Protein AF-A0A399IKS2-F1 (afdb_monomer_lite)

pLDDT: mean 79.89, std 19.35, range [29.48, 98.56]

Structure (mmCIF, N/CA/C/O backbone):
data_AF-A0A399IKS2-F1
#
_entry.id   AF-A0A399IKS2-F1
#
loop_
_atom_site.group_PDB
_atom_site.id
_atom_site.type_symbol
_atom_site.label_atom_id
_atom_site.label_alt_id
_atom_site.label_comp_id
_atom_site.label_asym_id
_atom_site.label_entity_id
_atom_site.label_seq_id
_atom_site.pdbx_PDB_ins_code
_atom_site.Cartn_x
_atom_site.Cartn_y
_atom_site.Cartn_z
_atom_site.occupancy
_atom_site.B_iso_or_equiv
_atom_site.auth_seq_id
_atom_site.auth_comp_id
_atom_site.auth_asym_id
_atom_site.auth_atom_id
_atom_site.pdbx_PDB_model_num
ATOM 1 N N . MET A 1 1 ? -41.380 52.710 37.505 1.00 56.72 1 MET A N 1
ATOM 2 C CA . MET A 1 1 ? -41.442 52.115 36.151 1.00 56.72 1 MET A CA 1
ATOM 3 C C . MET A 1 1 ? -41.689 50.630 36.304 1.00 56.72 1 MET A C 1
ATOM 5 O O . MET A 1 1 ? -41.016 50.004 37.114 1.00 56.72 1 MET A O 1
ATOM 9 N N . THR A 1 2 ? -42.677 50.083 35.604 1.00 76.69 2 THR A N 1
ATOM 10 C CA . THR A 1 2 ? -42.927 48.640 35.583 1.00 76.69 2 THR A CA 1
ATOM 11 C C . THR A 1 2 ? -41.860 47.958 34.731 1.00 76.69 2 THR A C 1
ATOM 13 O O . THR A 1 2 ? -41.492 48.451 33.667 1.00 76.69 2 THR A O 1
ATOM 16 N N . GLN A 1 3 ? -41.326 46.842 35.225 1.00 77.88 3 GLN A N 1
ATOM 17 C CA . GLN A 1 3 ? -40.352 46.039 34.492 1.00 77.88 3 GLN A CA 1
ATOM 18 C C . GLN A 1 3 ? -40.998 45.522 33.205 1.00 77.88 3 GLN A C 1
ATOM 20 O O . GLN A 1 3 ? -42.101 44.961 33.240 1.00 77.88 3 GLN A O 1
ATOM 25 N N . LYS A 1 4 ? -40.328 45.714 32.066 1.00 86.31 4 LYS A N 1
ATOM 26 C CA . LYS A 1 4 ? -40.851 45.223 30.789 1.00 86.31 4 LYS A CA 1
ATOM 27 C C . LYS A 1 4 ? -40.856 43.698 30.806 1.00 86.31 4 LYS A C 1
ATOM 29 O O . LYS A 1 4 ? -40.048 43.061 31.478 1.00 86.31 4 LYS A O 1
ATOM 34 N N . TRP A 1 5 ? -41.785 43.088 30.078 1.00 86.50 5 TRP A N 1
ATOM 35 C CA . TRP A 1 5 ? -42.013 41.644 30.164 1.00 86.50 5 TRP A CA 1
ATOM 36 C C . TRP A 1 5 ? -40.754 40.818 29.831 1.00 86.50 5 TRP A C 1
ATOM 38 O O . TRP A 1 5 ? -40.501 39.826 30.507 1.00 86.50 5 TRP A O 1
ATOM 48 N N . TYR A 1 6 ? -39.920 41.275 28.890 1.00 83.75 6 TYR A N 1
ATOM 49 C CA . TYR A 1 6 ? -38.666 40.619 28.492 1.00 83.75 6 TYR A CA 1
ATOM 50 C C . TYR A 1 6 ? -37.510 40.790 29.495 1.00 83.75 6 TYR A C 1
ATOM 52 O O . TYR A 1 6 ? -36.487 40.123 29.378 1.00 83.75 6 TYR A O 1
ATOM 60 N N . GLU A 1 7 ? -37.648 41.679 30.479 1.00 86.00 7 GLU A N 1
ATOM 61 C CA . GLU A 1 7 ? -36.624 41.916 31.504 1.00 86.00 7 GLU A CA 1
ATOM 62 C C . GLU A 1 7 ? -36.781 40.950 32.684 1.00 86.00 7 GLU A C 1
ATOM 64 O O . GLU A 1 7 ? -35.914 40.896 33.552 1.00 86.00 7 GLU A O 1
ATOM 69 N N . LYS A 1 8 ? -37.897 40.212 32.765 1.00 88.94 8 LYS A N 1
ATOM 70 C CA . LYS A 1 8 ? -38.190 39.294 33.873 1.00 88.94 8 LYS A CA 1
ATOM 71 C C . LYS A 1 8 ? -37.247 38.093 33.838 1.00 88.94 8 LYS A C 1
ATOM 73 O O . LYS A 1 8 ? -37.171 37.415 32.819 1.00 88.94 8 LYS A O 1
ATOM 78 N N . ASN A 1 9 ? -36.633 37.751 34.974 1.00 87.81 9 ASN A N 1
ATOM 79 C CA . ASN A 1 9 ? -35.696 36.622 35.083 1.00 87.81 9 ASN A CA 1
ATOM 80 C C . ASN A 1 9 ? -36.264 35.306 34.524 1.00 87.81 9 ASN A C 1
ATOM 82 O O . ASN A 1 9 ? -35.553 34.589 33.833 1.00 87.81 9 ASN A O 1
ATOM 86 N N . LEU A 1 10 ? -37.548 35.016 34.762 1.00 88.38 10 LEU A N 1
ATOM 87 C CA . LEU A 1 10 ? -38.213 33.828 34.209 1.00 88.38 10 LEU A CA 1
ATOM 88 C C . LEU A 1 10 ? -38.287 33.845 32.679 1.00 88.38 10 LEU A C 1
ATOM 90 O O . LEU A 1 10 ? -38.077 32.816 32.048 1.00 88.38 10 LEU A O 1
ATOM 94 N N . ILE A 1 11 ? -38.550 35.009 32.081 1.00 91.00 11 ILE A N 1
ATOM 95 C CA . ILE A 1 11 ? -38.589 35.164 30.624 1.00 91.00 11 ILE A CA 1
ATOM 96 C C . ILE A 1 11 ? -37.178 35.038 30.050 1.00 91.00 11 ILE A C 1
ATOM 98 O O . ILE A 1 11 ? -36.987 34.343 29.059 1.00 91.00 11 ILE A O 1
ATOM 102 N N . ILE A 1 12 ? -36.177 35.620 30.713 1.00 89.69 12 ILE A N 1
ATOM 103 C CA . ILE A 1 12 ? -34.769 35.462 30.333 1.00 89.69 12 ILE A CA 1
ATOM 104 C C . ILE A 1 12 ? -34.386 33.970 30.345 1.00 89.69 12 ILE A C 1
ATOM 106 O O . ILE A 1 12 ? -33.895 33.473 29.337 1.00 89.69 12 ILE A O 1
ATOM 110 N N . ILE A 1 13 ? -34.685 33.230 31.421 1.00 88.94 13 ILE A N 1
ATOM 111 C CA . ILE A 1 13 ? -34.416 31.781 31.525 1.00 88.94 13 ILE A CA 1
ATOM 112 C C . ILE A 1 13 ? -35.144 30.991 30.427 1.00 88.94 13 ILE A C 1
ATOM 114 O O . ILE A 1 13 ? -34.540 30.124 29.798 1.00 88.94 13 ILE A O 1
ATOM 118 N N . LEU A 1 14 ? -36.410 31.317 30.150 1.00 91.69 14 LEU A N 1
ATOM 119 C CA . LEU A 1 14 ? -37.182 30.689 29.076 1.00 91.69 14 LEU A CA 1
ATOM 120 C C . LEU A 1 14 ? -36.492 30.860 27.710 1.00 91.69 14 LEU A C 1
ATOM 122 O O . LEU A 1 14 ? -36.360 29.892 26.962 1.00 91.69 14 LEU A O 1
ATOM 126 N N . PHE A 1 15 ? -35.994 32.065 27.406 1.00 90.44 15 PHE A N 1
ATOM 127 C CA . PHE A 1 15 ? -35.247 32.324 26.173 1.00 90.44 15 PHE A CA 1
ATOM 128 C C . PHE A 1 15 ? -33.860 31.666 26.160 1.00 90.44 15 PHE A C 1
ATOM 130 O O . PHE A 1 15 ? -33.419 31.281 25.083 1.00 90.44 15 PHE A O 1
ATOM 137 N N . LEU A 1 16 ? -33.181 31.474 27.302 1.00 88.88 16 LEU A N 1
ATOM 138 C CA . LEU A 1 16 ? -31.914 30.718 27.345 1.00 88.88 16 LEU A CA 1
ATOM 139 C C . LEU A 1 16 ? -32.093 29.259 26.914 1.00 88.88 16 LEU A C 1
ATOM 141 O O . LEU A 1 16 ? -31.207 28.713 26.263 1.00 88.88 16 LEU A O 1
ATOM 145 N N . ILE A 1 17 ? -33.219 28.642 27.281 1.00 88.88 17 ILE A N 1
ATOM 146 C CA . ILE A 1 17 ? -33.503 27.236 26.973 1.00 88.88 17 ILE A CA 1
ATOM 147 C C . ILE A 1 17 ? -34.032 27.086 25.540 1.00 88.88 17 ILE A C 1
ATOM 149 O O . ILE A 1 17 ? -33.602 26.190 24.821 1.00 88.88 17 ILE A O 1
ATOM 153 N N . LEU A 1 18 ? -34.959 27.955 25.119 1.00 89.81 18 LEU A N 1
ATOM 154 C CA . LEU A 1 18 ? -35.711 27.774 23.872 1.00 89.81 18 LEU A CA 1
ATOM 155 C C . LEU A 1 18 ? -35.066 28.470 22.660 1.00 89.81 18 LEU A C 1
ATOM 157 O O . LEU A 1 18 ? -35.104 27.943 21.553 1.00 89.81 18 LEU A O 1
ATOM 161 N N . PHE A 1 19 ? -34.426 29.625 22.863 1.00 87.75 19 PHE A N 1
ATOM 162 C CA . PHE A 1 19 ? -33.721 30.380 21.820 1.00 87.75 19 PHE A CA 1
ATOM 163 C C . PHE A 1 19 ? -32.399 30.924 22.365 1.00 87.75 19 PHE A C 1
ATOM 165 O O . PHE A 1 19 ? -32.221 32.133 22.547 1.00 87.75 19 PHE A O 1
ATOM 172 N N . PHE A 1 20 ? -31.464 30.008 22.614 1.00 81.00 20 PHE A N 1
ATOM 173 C CA . PHE A 1 20 ? -30.171 30.258 23.251 1.00 81.00 20 PHE A CA 1
ATOM 174 C C . PHE A 1 20 ? -29.443 31.558 22.815 1.00 81.00 20 PHE A C 1
ATOM 176 O O . PHE A 1 20 ? -29.000 32.292 23.704 1.00 81.00 20 PHE A O 1
ATOM 183 N N . PRO A 1 21 ? -29.381 31.951 21.521 1.00 85.06 21 PRO A N 1
ATOM 184 C CA . PRO A 1 21 ? -28.724 33.205 21.123 1.00 85.06 21 PRO A CA 1
ATOM 185 C C . PRO A 1 21 ? -29.412 34.462 21.677 1.00 85.06 21 PRO A C 1
ATOM 187 O O . PRO A 1 21 ? -28.761 35.414 22.108 1.00 85.06 21 PRO A O 1
ATOM 190 N N . ILE A 1 22 ? -30.746 34.456 21.692 1.00 86.81 22 ILE A N 1
ATOM 191 C CA . ILE A 1 22 ? -31.572 35.565 22.177 1.00 86.81 22 ILE A CA 1
ATOM 192 C C . ILE A 1 22 ? -31.521 35.599 23.706 1.00 86.81 22 ILE A C 1
ATOM 194 O O . ILE A 1 22 ? -31.331 36.663 24.296 1.00 86.81 22 ILE A O 1
ATOM 198 N N . GLY A 1 23 ? -31.605 34.434 24.354 1.00 89.00 23 GLY A N 1
ATOM 199 C CA . GLY A 1 23 ? -31.480 34.312 25.805 1.00 89.00 23 GLY A CA 1
ATOM 200 C C . GLY A 1 23 ? -30.160 34.864 26.344 1.00 89.00 23 GLY A C 1
ATOM 201 O O . GLY A 1 23 ? -30.164 35.606 27.327 1.00 89.00 23 GLY A O 1
ATOM 202 N N . LEU A 1 24 ? -29.041 34.583 25.669 1.00 89.25 24 LEU A N 1
ATOM 203 C CA . LEU A 1 24 ? -27.727 35.090 26.072 1.00 89.25 24 LEU A CA 1
ATOM 204 C C . LEU A 1 24 ? -27.654 36.628 26.017 1.00 89.25 24 LEU A C 1
ATOM 206 O O . LEU A 1 24 ? -27.148 37.265 26.943 1.00 89.25 24 LEU A O 1
ATOM 210 N N . LEU A 1 25 ? -28.210 37.226 24.958 1.00 90.44 25 LEU A N 1
ATOM 211 C CA . LEU A 1 25 ? -28.304 38.681 24.791 1.00 90.44 25 LEU A CA 1
ATOM 212 C C . LEU A 1 25 ? -29.167 39.326 25.881 1.00 90.44 25 LEU A C 1
ATOM 214 O O . LEU A 1 25 ? -28.771 40.329 26.482 1.00 90.44 25 LEU A O 1
ATOM 218 N N . LEU A 1 26 ? -30.334 38.740 26.160 1.00 88.44 26 LEU A N 1
ATOM 219 C CA . LEU A 1 26 ? -31.244 39.216 27.202 1.00 88.44 26 LEU A CA 1
ATOM 220 C C . LEU A 1 26 ? -30.597 39.125 28.590 1.00 88.44 26 LEU A C 1
ATOM 222 O O . LEU A 1 26 ? -30.728 40.054 29.391 1.00 88.44 26 LEU A O 1
ATOM 226 N N . MET A 1 27 ? -29.850 38.050 28.853 1.00 89.19 27 MET A N 1
ATOM 227 C CA . MET A 1 27 ? -29.097 37.879 30.093 1.00 89.19 27 MET A CA 1
ATOM 228 C C . MET A 1 27 ? -28.059 38.986 30.280 1.00 89.19 27 MET A C 1
ATOM 230 O O . MET A 1 27 ? -27.989 39.588 31.349 1.00 89.19 27 MET A O 1
ATOM 234 N N . TRP A 1 28 ? -27.261 39.295 29.262 1.00 87.31 28 TRP A N 1
ATOM 235 C CA . TRP A 1 28 ? -26.233 40.329 29.393 1.00 87.31 28 TRP A CA 1
ATOM 236 C C . TRP A 1 28 ? -26.815 41.728 29.567 1.00 87.31 28 TRP A C 1
ATOM 238 O O . TRP A 1 28 ? -26.306 42.503 30.376 1.00 87.31 28 TRP A O 1
ATOM 248 N N . LYS A 1 29 ? -27.897 42.032 28.849 1.00 87.56 29 LYS A N 1
ATOM 249 C CA . LYS A 1 29 ? -28.470 43.377 28.810 1.00 87.56 29 LYS A CA 1
ATOM 250 C C . LYS A 1 29 ? -29.382 43.698 29.992 1.00 87.56 29 LYS A C 1
ATOM 252 O O . LYS A 1 29 ? -29.370 44.828 30.469 1.00 87.56 29 LYS A O 1
ATOM 257 N N . TYR A 1 30 ? -30.185 42.735 30.444 1.00 88.19 30 TYR A N 1
ATOM 258 C CA . TYR A 1 30 ? -31.264 42.995 31.404 1.00 88.19 30 TYR A CA 1
ATOM 259 C C . TYR A 1 30 ? -31.137 42.208 32.707 1.00 88.19 30 TYR A C 1
ATOM 261 O O . TYR A 1 30 ? -31.761 42.582 33.702 1.00 88.19 30 TYR A O 1
ATOM 269 N N . SER A 1 31 ? -30.328 41.144 32.744 1.00 83.50 31 SER A N 1
ATOM 270 C CA . SER A 1 31 ? -30.182 40.362 33.968 1.00 83.50 31 SER A CA 1
ATOM 271 C C . SER A 1 31 ? -29.270 41.047 34.981 1.00 83.50 31 SER A C 1
ATOM 273 O O . SER A 1 31 ? -28.120 41.398 34.692 1.00 83.50 31 SER A O 1
ATOM 275 N N . LYS A 1 32 ? -29.773 41.136 36.214 1.00 86.06 32 LYS A N 1
ATOM 276 C CA . LYS A 1 32 ? -29.044 41.612 37.398 1.00 86.06 32 LYS A CA 1
ATOM 277 C C . LYS A 1 32 ? -28.164 40.531 38.041 1.00 86.06 32 LYS A C 1
ATOM 279 O O . LYS A 1 32 ? -27.718 40.712 39.167 1.00 86.06 32 LYS A O 1
ATOM 284 N N . TRP A 1 33 ? -27.967 39.389 37.380 1.00 86.25 33 TRP A N 1
ATOM 285 C CA . TRP A 1 33 ? -27.125 38.316 37.910 1.00 86.25 33 TRP A CA 1
ATOM 286 C C . TRP A 1 33 ? -25.663 38.73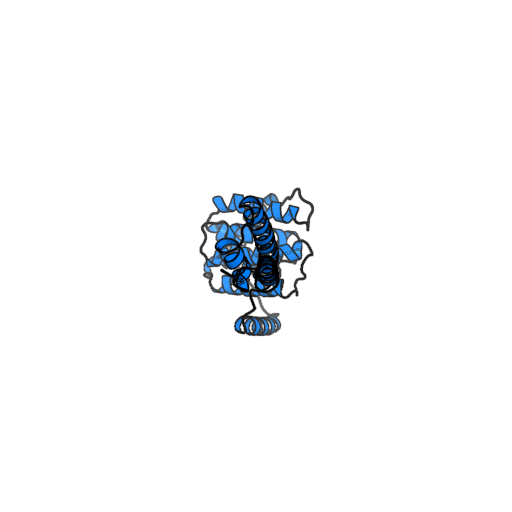8 37.984 1.00 86.25 33 TRP A C 1
ATOM 288 O O . TRP A 1 33 ? -25.191 39.522 37.153 1.00 86.25 33 TRP A O 1
ATOM 298 N N . ASP A 1 34 ? -24.966 38.158 38.958 1.00 89.19 34 ASP A N 1
ATOM 299 C CA . ASP A 1 34 ? -23.526 38.297 39.110 1.00 89.19 34 ASP A CA 1
ATOM 300 C C . ASP A 1 34 ? -22.815 37.905 37.805 1.00 89.19 34 ASP A C 1
ATOM 302 O O . ASP A 1 34 ? -23.205 36.958 37.109 1.00 89.19 34 ASP A O 1
ATOM 306 N N . VAL A 1 35 ? -21.761 38.646 37.476 1.00 86.38 35 VAL A N 1
ATOM 307 C CA . VAL A 1 35 ? -20.878 38.365 36.345 1.00 86.38 35 VAL A CA 1
ATOM 308 C C . VAL A 1 35 ? -20.336 36.934 36.435 1.00 86.38 35 VAL A C 1
ATOM 310 O O . VAL A 1 35 ? -20.258 36.262 35.407 1.00 86.38 35 VAL A O 1
ATOM 313 N N . ALA A 1 36 ? -20.078 36.418 37.643 1.00 88.62 36 ALA A N 1
ATOM 314 C CA . ALA A 1 36 ? -19.658 35.031 37.846 1.00 88.62 36 ALA A CA 1
ATOM 315 C C . ALA A 1 36 ? -20.685 34.017 37.302 1.00 88.62 36 ALA A C 1
ATOM 317 O O . ALA A 1 36 ? -20.325 33.088 36.580 1.00 88.62 36 ALA A O 1
ATOM 318 N N . ILE A 1 37 ? -21.979 34.232 37.564 1.00 86.19 37 ILE A N 1
ATOM 319 C CA . ILE A 1 37 ? -23.065 33.358 37.084 1.00 86.19 37 ILE A CA 1
ATOM 320 C C . ILE A 1 37 ? -23.158 33.416 35.553 1.00 86.19 37 ILE A C 1
ATOM 322 O O . ILE A 1 37 ? -23.319 32.387 34.895 1.00 86.19 37 ILE A O 1
ATOM 326 N N . LYS A 1 38 ? -22.998 34.610 34.967 1.00 86.75 38 LYS A N 1
ATOM 327 C CA . LYS A 1 38 ? -22.995 34.802 33.506 1.00 86.75 38 LYS A CA 1
ATOM 328 C C . LYS A 1 38 ? -21.845 34.040 32.834 1.00 86.75 38 LYS A C 1
ATOM 330 O O . LYS A 1 38 ? -22.050 33.449 31.774 1.00 86.75 38 LYS A O 1
ATOM 335 N N . ILE A 1 39 ? -20.663 34.021 33.456 1.00 90.00 39 ILE A N 1
ATOM 336 C CA . ILE A 1 39 ? -19.482 33.299 32.957 1.00 90.00 39 ILE A CA 1
ATOM 337 C C . ILE A 1 39 ? -19.684 31.781 33.039 1.00 90.00 39 ILE A C 1
ATOM 339 O O . ILE A 1 39 ? -19.399 31.087 32.066 1.00 90.00 39 ILE A O 1
ATOM 343 N N . VAL A 1 40 ? -20.225 31.261 34.146 1.00 90.88 40 VAL A N 1
ATOM 344 C CA . VAL A 1 40 ? -20.504 29.818 34.295 1.00 90.88 40 VAL A CA 1
ATOM 345 C C . VAL A 1 40 ? -21.444 29.322 33.193 1.00 90.88 40 VAL A C 1
ATOM 347 O O . VAL A 1 40 ? -21.176 28.298 32.565 1.00 90.88 40 VAL A O 1
ATOM 350 N N . ILE A 1 41 ? -22.506 30.080 32.902 1.00 87.56 41 ILE A N 1
ATOM 351 C CA . ILE A 1 41 ? -23.458 29.754 31.830 1.00 87.56 41 ILE A CA 1
ATOM 352 C C . ILE A 1 41 ? -22.758 29.763 30.463 1.00 87.56 41 ILE A C 1
ATOM 354 O O . ILE A 1 41 ? -22.945 28.842 29.671 1.00 87.56 41 ILE A O 1
ATOM 358 N N . LEU A 1 42 ? -21.913 30.761 30.191 1.00 87.19 42 LEU A N 1
ATOM 359 C CA . LEU A 1 42 ? -21.167 30.846 28.934 1.00 87.19 42 LEU A CA 1
ATOM 360 C C . LEU A 1 42 ? -20.229 29.646 28.735 1.00 87.19 42 LEU A C 1
ATOM 362 O O . LEU A 1 42 ? -20.194 29.078 27.646 1.00 87.19 42 LEU A O 1
ATOM 366 N N . ILE A 1 43 ? -19.502 29.245 29.781 1.00 90.69 43 ILE A N 1
ATOM 367 C CA . ILE A 1 43 ? -18.593 28.092 29.740 1.00 90.69 43 ILE A CA 1
ATOM 368 C C . ILE A 1 43 ? -19.377 26.806 29.485 1.00 90.69 43 ILE A C 1
ATOM 370 O O . ILE A 1 43 ? -18.974 26.017 28.636 1.00 90.69 43 ILE A O 1
ATOM 374 N N . PHE A 1 44 ? -20.509 26.612 30.167 1.00 89.81 44 PHE A N 1
ATOM 375 C CA . PHE A 1 44 ? -21.353 25.430 29.996 1.00 89.81 44 PHE A CA 1
ATOM 376 C C . PHE A 1 44 ? -21.837 25.274 28.549 1.00 89.81 44 PHE A C 1
ATOM 378 O O . PHE A 1 44 ? -21.661 24.217 27.941 1.00 89.81 44 PHE A O 1
ATOM 385 N N . PHE A 1 45 ? -22.382 26.341 27.959 1.00 86.44 45 PHE A N 1
ATOM 386 C CA . PHE A 1 45 ? -22.823 26.308 26.566 1.00 86.44 45 PHE A CA 1
ATOM 387 C C . PHE A 1 45 ? -21.656 26.245 25.574 1.00 86.44 45 PHE A C 1
ATOM 389 O O . PHE A 1 45 ? -21.767 25.568 24.554 1.00 86.44 45 PHE A O 1
ATOM 396 N N . GLY A 1 46 ? -20.524 26.885 25.876 1.00 85.06 46 GLY A N 1
ATOM 397 C CA . GLY A 1 46 ? -19.303 26.777 25.079 1.00 85.06 46 GLY A CA 1
ATOM 398 C C . GLY A 1 46 ? -18.794 25.336 25.007 1.00 85.06 46 GLY A C 1
ATOM 399 O O . GLY A 1 46 ? -18.568 24.819 23.916 1.00 85.06 46 GLY A O 1
ATOM 400 N N . LEU A 1 47 ? -18.705 24.651 26.150 1.00 86.62 47 LEU A N 1
ATOM 401 C CA . LEU A 1 47 ? -18.366 23.228 26.227 1.00 86.62 47 LEU A CA 1
ATOM 402 C C . LEU A 1 47 ? -19.382 22.364 25.481 1.00 86.62 47 LEU A C 1
ATOM 404 O O . LEU A 1 47 ? -18.983 21.493 24.716 1.00 86.62 47 LEU A O 1
ATOM 408 N N . PHE A 1 48 ? -20.681 22.628 25.642 1.00 84.62 48 PHE A N 1
ATOM 409 C CA . PHE A 1 48 ? -21.729 21.897 24.930 1.00 84.62 48 PHE A CA 1
ATOM 410 C C . PHE A 1 48 ? -21.589 22.023 23.405 1.00 84.62 48 PHE A C 1
ATOM 412 O O . PHE A 1 48 ? -21.676 21.022 22.692 1.00 84.62 48 PHE A O 1
ATOM 419 N N . VAL A 1 49 ? -21.312 23.226 22.892 1.00 83.88 49 VAL A N 1
ATOM 420 C CA . VAL A 1 49 ? -21.063 23.456 21.459 1.00 83.88 49 VAL A CA 1
ATOM 421 C C . VAL A 1 49 ? -19.785 22.750 21.006 1.00 83.88 49 VAL A C 1
ATOM 423 O O . VAL A 1 49 ? -19.809 22.072 19.982 1.00 83.88 49 VAL A O 1
ATOM 426 N N . ILE A 1 50 ? -18.692 22.846 21.770 1.00 83.00 50 ILE A N 1
ATOM 427 C CA . ILE A 1 50 ? -17.410 22.203 21.438 1.00 83.00 50 ILE A CA 1
ATOM 428 C C . ILE A 1 50 ? -17.545 20.677 21.417 1.00 83.00 50 ILE A C 1
ATOM 430 O O . ILE A 1 50 ? -17.038 20.047 20.496 1.00 83.00 50 ILE A O 1
ATOM 434 N N . ILE A 1 51 ? -18.253 20.076 22.376 1.00 80.19 51 ILE A N 1
ATOM 435 C CA . ILE A 1 51 ? -18.483 18.624 22.433 1.00 80.19 51 ILE A CA 1
ATOM 436 C C . ILE A 1 51 ? -19.303 18.167 21.219 1.00 80.19 51 ILE A C 1
ATOM 438 O O . ILE A 1 51 ? -18.895 17.239 20.523 1.00 80.19 51 ILE A O 1
ATOM 442 N N . ASN A 1 52 ? -20.403 18.858 20.896 1.00 76.00 52 ASN A N 1
ATOM 443 C CA . ASN A 1 52 ? -21.206 18.544 19.707 1.00 76.00 52 ASN A CA 1
ATOM 444 C C . ASN A 1 52 ? -20.428 18.757 18.395 1.00 76.00 52 ASN A C 1
ATOM 446 O O . ASN A 1 52 ? -20.594 17.999 17.436 1.00 76.00 52 ASN A O 1
ATOM 450 N N . LEU A 1 53 ? -19.559 19.768 18.333 1.00 71.06 53 LEU A N 1
ATOM 451 C CA . LEU A 1 53 ? -18.727 20.024 17.161 1.00 71.06 53 LEU A CA 1
ATOM 452 C C . LEU A 1 53 ? -17.607 18.983 17.025 1.00 71.06 53 LEU A C 1
ATOM 454 O O . LEU A 1 53 ? -17.373 18.486 15.928 1.00 71.06 53 LEU A O 1
ATOM 458 N N . ALA A 1 54 ? -16.965 18.586 18.124 1.00 68.12 54 ALA A N 1
ATOM 459 C CA . ALA A 1 54 ? -15.931 17.554 18.148 1.00 68.12 54 ALA A CA 1
ATOM 460 C C . ALA A 1 54 ? -16.482 16.176 17.748 1.00 68.12 54 ALA A C 1
ATOM 462 O O . ALA A 1 54 ? -15.844 15.470 16.963 1.00 68.12 54 ALA A O 1
ATOM 463 N N . SER A 1 55 ? -17.694 15.818 18.191 1.00 63.03 55 SER A N 1
ATOM 464 C CA . SER A 1 55 ? -18.391 14.613 17.719 1.00 63.03 55 SER A CA 1
ATOM 465 C C . SER A 1 55 ? -18.663 14.655 16.210 1.00 63.03 55 SER A C 1
ATOM 467 O O . SER A 1 55 ? -18.526 13.637 15.534 1.00 63.03 55 SER A O 1
ATOM 469 N N . ASN A 1 56 ? -18.970 15.829 15.649 1.00 57.19 56 ASN A N 1
ATOM 470 C CA . ASN A 1 56 ? -19.128 15.985 14.205 1.00 57.19 56 ASN A CA 1
ATOM 471 C C . ASN A 1 56 ? -17.786 15.961 13.459 1.00 57.19 56 ASN A C 1
ATOM 473 O O . ASN A 1 56 ? -17.707 15.342 12.406 1.00 57.19 56 ASN A O 1
ATOM 477 N N . ILE A 1 57 ? -16.711 16.556 13.974 1.00 55.19 57 ILE A N 1
ATOM 478 C CA . ILE A 1 57 ? -15.394 16.551 13.312 1.00 55.19 57 ILE A CA 1
ATOM 479 C C . ILE A 1 57 ? -14.779 15.141 13.310 1.00 55.19 57 ILE A C 1
ATOM 481 O O . ILE A 1 57 ? -14.296 14.692 12.273 1.00 55.19 57 ILE A O 1
ATOM 485 N N . GLY A 1 58 ? -14.861 14.396 14.418 1.00 53.00 58 GLY A N 1
ATOM 486 C CA . GLY A 1 58 ? -14.358 13.016 14.494 1.00 53.00 58 GLY A CA 1
ATOM 487 C C . GLY A 1 58 ? -15.102 12.048 13.565 1.00 53.00 58 GLY A C 1
ATOM 488 O O . GLY A 1 58 ? -14.481 11.190 12.931 1.00 53.00 58 GLY A O 1
ATOM 489 N N . ASN A 1 59 ? -16.416 12.237 13.409 1.00 54.12 59 ASN A N 1
ATOM 490 C CA . ASN A 1 59 ? -17.231 11.464 12.472 1.00 54.12 59 ASN A CA 1
ATOM 491 C C . ASN A 1 59 ? -17.030 11.913 11.019 1.00 54.12 59 ASN A C 1
ATOM 493 O O . ASN A 1 59 ? -17.024 11.068 10.130 1.00 54.12 59 ASN A O 1
ATOM 497 N N . ASN A 1 60 ? -16.794 13.205 10.764 1.00 50.41 60 ASN A N 1
ATOM 498 C CA . ASN A 1 60 ? -16.521 13.722 9.424 1.00 50.41 60 ASN A CA 1
ATOM 499 C C . ASN A 1 60 ? -15.090 13.457 8.949 1.00 50.41 60 ASN A C 1
ATOM 501 O O . ASN A 1 60 ? -14.909 13.376 7.751 1.00 50.41 60 ASN A O 1
ATOM 505 N N . ILE A 1 61 ? -14.089 13.238 9.806 1.00 51.66 61 ILE A N 1
ATOM 506 C CA . ILE A 1 61 ? -12.746 12.811 9.356 1.00 51.66 61 ILE A CA 1
ATOM 507 C C . ILE A 1 61 ? -12.745 11.324 8.966 1.00 51.66 61 ILE A C 1
ATOM 509 O O . ILE A 1 61 ? -12.188 10.963 7.929 1.00 51.66 61 ILE A O 1
ATOM 513 N N . LYS A 1 62 ? -13.460 10.469 9.714 1.00 49.19 62 LYS A N 1
ATOM 514 C CA . LYS A 1 62 ? -13.698 9.069 9.313 1.00 49.19 62 LYS A CA 1
ATOM 515 C C . LYS A 1 62 ? -14.624 8.977 8.095 1.00 49.19 62 LYS A C 1
ATOM 517 O O . LYS A 1 62 ? -14.361 8.200 7.186 1.00 49.19 62 LYS A O 1
ATOM 522 N N . ALA A 1 63 ? -15.652 9.823 8.012 1.00 41.56 63 ALA A N 1
ATOM 523 C CA . ALA A 1 63 ? -16.505 9.909 6.832 1.00 41.56 63 ALA A CA 1
ATOM 524 C C . ALA A 1 63 ? -15.825 10.612 5.646 1.00 41.56 63 ALA A C 1
ATOM 526 O O . ALA A 1 63 ? -16.170 10.295 4.529 1.00 41.56 63 ALA A O 1
ATOM 527 N N . MET A 1 64 ? -14.844 11.500 5.809 1.00 38.81 64 MET A N 1
ATOM 528 C CA . MET A 1 64 ? -14.115 12.137 4.694 1.00 38.81 64 MET A CA 1
ATOM 529 C C . MET A 1 64 ? -13.099 11.181 4.060 1.00 38.81 64 MET A C 1
ATOM 531 O O . MET A 1 64 ? -12.852 11.264 2.859 1.00 38.81 64 MET A O 1
ATOM 535 N N . GLN A 1 65 ? -12.581 10.220 4.831 1.00 46.31 65 GLN A N 1
ATOM 536 C CA . GLN A 1 65 ? -11.843 9.071 4.297 1.00 46.31 65 GLN A CA 1
ATOM 537 C C . GLN A 1 65 ? -12.779 8.042 3.633 1.00 46.31 65 GLN A C 1
ATOM 539 O O . GLN A 1 65 ? -12.418 7.481 2.602 1.00 46.31 65 GLN A O 1
ATOM 544 N N . SER A 1 66 ? -14.006 7.866 4.140 1.00 41.44 66 SER A N 1
ATOM 545 C CA . SER A 1 66 ? -15.002 6.929 3.579 1.00 41.44 66 SER A CA 1
ATOM 546 C C . SER A 1 66 ? -15.979 7.530 2.546 1.00 41.44 66 SER A C 1
ATOM 548 O O . SER A 1 66 ? -16.784 6.801 1.974 1.00 41.44 66 SER A O 1
ATOM 550 N N . LYS A 1 67 ? -15.935 8.844 2.287 1.00 38.25 67 LYS A N 1
ATOM 551 C CA . LYS A 1 67 ? -16.862 9.603 1.417 1.00 38.25 67 LYS A CA 1
ATOM 552 C C . LYS A 1 67 ? -16.10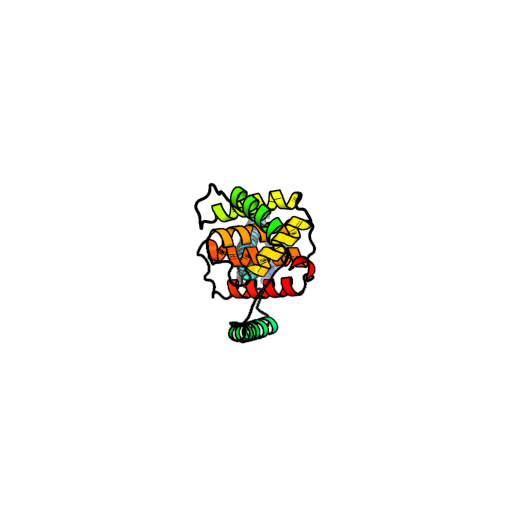4 10.506 0.440 1.00 38.25 67 LYS A C 1
ATOM 554 O O . LYS A 1 67 ? -16.560 11.595 0.098 1.00 38.25 67 LYS A O 1
ATOM 559 N N . ARG A 1 68 ? -14.962 10.037 -0.078 1.00 37.97 68 ARG A N 1
ATOM 560 C CA . ARG A 1 68 ? -14.573 10.402 -1.447 1.00 37.97 68 ARG A CA 1
ATOM 561 C C . ARG A 1 68 ? -15.474 9.578 -2.365 1.00 37.97 68 ARG A C 1
ATOM 563 O O . ARG A 1 68 ? -15.164 8.438 -2.689 1.00 37.97 68 ARG A O 1
ATOM 570 N N . ASN A 1 69 ? -16.652 10.126 -2.657 1.00 37.22 69 ASN A N 1
ATOM 571 C CA . ASN A 1 69 ? -17.616 9.520 -3.564 1.00 37.22 69 ASN A CA 1
ATOM 572 C C . ASN A 1 69 ? -16.924 9.191 -4.890 1.00 37.22 69 ASN A C 1
ATOM 574 O O . ASN A 1 69 ? -16.344 10.069 -5.531 1.00 37.22 69 ASN A O 1
ATOM 578 N N . TYR A 1 70 ? -17.009 7.918 -5.260 1.00 40.03 70 TYR A N 1
ATOM 579 C CA . TYR A 1 70 ? -16.738 7.417 -6.595 1.00 40.03 70 TYR A CA 1
ATOM 580 C C . TYR A 1 70 ? -17.543 8.252 -7.580 1.00 40.03 70 TYR A C 1
ATOM 582 O O . TYR A 1 70 ? -18.762 8.383 -7.454 1.00 40.03 70 TYR A O 1
ATOM 590 N N . THR A 1 71 ? -16.842 8.879 -8.512 1.00 39.03 71 THR A N 1
ATOM 591 C CA . THR A 1 71 ? -17.470 9.608 -9.610 1.00 39.03 71 THR A CA 1
ATOM 592 C C . THR A 1 71 ? -17.931 8.584 -10.646 1.00 39.03 71 THR A C 1
ATOM 594 O O . THR A 1 71 ? -17.270 7.564 -10.827 1.00 39.03 71 THR A O 1
ATOM 597 N N . SER A 1 72 ? -19.050 8.840 -11.321 1.00 39.81 72 SER A N 1
ATOM 598 C CA . SER A 1 72 ? -19.678 7.968 -12.331 1.00 39.81 72 SER A CA 1
ATOM 599 C C . SER A 1 72 ? -18.686 7.446 -13.383 1.00 39.81 72 SER A C 1
ATOM 601 O O . SER A 1 72 ? -18.752 6.298 -13.802 1.00 39.81 72 SER A O 1
ATOM 603 N N . GLU A 1 73 ? -17.698 8.274 -13.711 1.00 43.44 73 GLU A N 1
ATOM 604 C CA . GLU A 1 73 ? -16.604 8.012 -14.649 1.00 43.44 73 GLU A CA 1
ATOM 605 C C . GLU A 1 73 ? -15.641 6.898 -14.177 1.00 43.44 73 GLU A C 1
ATOM 607 O O . GLU A 1 73 ? -15.087 6.150 -14.976 1.00 43.44 73 GLU A O 1
ATOM 612 N N . GLN A 1 74 ? -15.459 6.735 -12.861 1.00 40.16 74 GLN A N 1
ATOM 613 C CA . GLN A 1 74 ? -14.601 5.691 -12.282 1.00 40.16 74 GLN A CA 1
ATOM 614 C C . GLN A 1 74 ? -15.290 4.324 -12.233 1.00 40.16 74 GLN A C 1
ATOM 616 O O . GLN A 1 74 ? -14.609 3.301 -12.235 1.00 40.16 74 GLN A O 1
ATOM 621 N N . GLN A 1 75 ? -16.624 4.302 -12.172 1.00 45.44 75 GLN A N 1
ATOM 622 C CA . GLN A 1 75 ? -17.404 3.066 -12.164 1.00 45.44 75 GLN A CA 1
ATOM 623 C C . GLN A 1 75 ? -17.538 2.487 -13.576 1.00 45.44 75 GLN A C 1
ATOM 625 O O . GLN A 1 75 ? -17.352 1.289 -13.757 1.00 45.44 75 GLN A O 1
ATOM 630 N N . GLU A 1 76 ? -17.724 3.348 -14.576 1.00 53.91 76 GLU A N 1
ATOM 631 C CA . GLU A 1 76 ? -17.648 2.973 -15.992 1.00 53.91 76 GLU A CA 1
ATOM 632 C C . GLU A 1 76 ? -16.247 2.453 -16.362 1.00 53.91 76 GLU A C 1
ATOM 634 O O . GLU A 1 76 ? -16.108 1.402 -16.983 1.00 53.91 76 GLU A O 1
ATOM 639 N N . LEU A 1 77 ? -15.183 3.116 -15.886 1.00 44.12 77 LEU A N 1
ATOM 640 C CA . LEU A 1 77 ? -13.811 2.634 -16.065 1.00 44.12 77 LEU A CA 1
ATOM 641 C C . LEU A 1 77 ? -13.573 1.266 -15.398 1.00 44.12 77 LEU A C 1
ATOM 643 O O . LEU A 1 77 ? -12.866 0.431 -15.957 1.00 44.12 77 LEU A O 1
ATOM 647 N N . TYR A 1 78 ? -14.158 1.021 -14.221 1.00 46.31 78 TYR A N 1
ATOM 648 C CA . TYR A 1 78 ? -14.055 -0.268 -13.534 1.00 46.31 78 TYR A CA 1
ATOM 649 C C . TYR A 1 78 ? -14.713 -1.400 -14.333 1.00 46.31 78 TYR A C 1
ATOM 651 O O . TYR A 1 78 ? -14.097 -2.449 -14.520 1.00 46.31 78 TYR A O 1
ATOM 659 N N . GLU A 1 79 ? -15.929 -1.179 -14.839 1.00 56.66 79 GLU A N 1
ATOM 660 C CA . GLU A 1 79 ? -16.651 -2.162 -15.657 1.00 56.66 79 GLU A CA 1
ATOM 661 C C . GLU A 1 79 ? -15.917 -2.444 -16.979 1.00 56.66 79 GLU A C 1
ATOM 663 O O . GLU A 1 79 ? -15.724 -3.608 -17.335 1.00 56.66 79 GLU A O 1
ATOM 668 N N . ASN A 1 80 ? -15.372 -1.410 -17.628 1.00 62.28 80 ASN A N 1
ATOM 669 C CA . ASN A 1 80 ? -14.595 -1.552 -18.864 1.00 62.28 80 ASN A CA 1
ATOM 670 C C . ASN A 1 80 ? -13.276 -2.322 -18.655 1.00 62.28 80 ASN A C 1
ATOM 672 O O . ASN A 1 80 ? -12.911 -3.161 -19.479 1.00 62.28 80 ASN A O 1
ATOM 676 N N . ILE A 1 81 ? -12.568 -2.090 -17.541 1.00 49.75 81 ILE A N 1
ATOM 677 C CA . ILE A 1 81 ? -11.326 -2.816 -17.213 1.00 49.75 81 ILE A CA 1
ATOM 678 C C . ILE A 1 81 ? -11.614 -4.295 -16.913 1.00 49.75 81 ILE A C 1
ATOM 680 O O . ILE A 1 81 ? -10.840 -5.157 -17.330 1.00 49.75 81 ILE A O 1
ATOM 684 N N . GLN A 1 82 ? -12.721 -4.617 -16.232 1.00 46.56 82 GLN A N 1
ATOM 685 C CA . GLN A 1 82 ? -13.136 -6.012 -16.013 1.00 46.56 82 GLN A CA 1
ATOM 686 C C . GLN A 1 82 ? -13.470 -6.717 -17.337 1.00 46.56 82 GLN A C 1
ATOM 688 O O . GLN A 1 82 ? -13.112 -7.881 -17.528 1.00 46.56 82 GLN A O 1
ATOM 693 N N . GLU A 1 83 ? -14.095 -6.011 -18.281 1.00 54.56 83 GLU A N 1
ATOM 694 C CA . GLU A 1 83 ? -14.381 -6.549 -19.612 1.00 54.56 83 GLU A CA 1
ATOM 695 C C . GLU A 1 83 ? -13.106 -6.773 -20.448 1.00 54.56 83 GLU A C 1
ATOM 697 O O . GLU A 1 83 ? -12.999 -7.768 -21.169 1.00 54.56 83 GLU A O 1
ATOM 702 N N . GLU A 1 84 ? -12.110 -5.889 -20.331 1.00 51.91 84 GLU A N 1
ATOM 703 C CA . GLU A 1 84 ? -10.823 -6.019 -21.026 1.00 51.91 84 GLU A CA 1
ATOM 704 C C . GLU A 1 84 ? -9.935 -7.126 -20.420 1.00 51.91 84 GLU A C 1
ATOM 706 O O . GLU A 1 84 ? -9.217 -7.817 -21.147 1.00 51.91 84 GLU A O 1
ATOM 711 N N . LEU A 1 85 ? -10.025 -7.358 -19.104 1.00 42.91 85 LEU A N 1
ATOM 712 C CA . LEU A 1 85 ? -9.328 -8.443 -18.398 1.00 42.91 85 LEU A CA 1
ATOM 713 C C . LEU A 1 85 ? -9.803 -9.830 -18.846 1.00 42.91 85 LEU A C 1
ATOM 715 O O . LEU A 1 85 ? -8.977 -10.721 -19.045 1.00 42.91 85 LEU A O 1
ATOM 719 N N . ASN A 1 86 ? -11.103 -9.990 -19.100 1.00 45.94 86 ASN A N 1
ATOM 720 C CA . ASN A 1 86 ? -11.674 -11.237 -19.617 1.00 45.94 86 ASN A CA 1
ATOM 721 C C . ASN A 1 86 ? -11.256 -11.541 -21.071 1.00 45.94 86 ASN A C 1
ATOM 723 O O . ASN A 1 86 ? -11.457 -12.656 -21.545 1.00 45.94 86 ASN A O 1
ATOM 727 N N . LYS A 1 87 ? -10.662 -10.568 -21.779 1.00 45.72 87 LYS A N 1
ATOM 728 C CA . LYS A 1 87 ? -10.220 -10.694 -23.179 1.00 45.72 87 LYS A CA 1
ATOM 729 C C . LYS A 1 87 ? -8.711 -10.940 -23.340 1.00 45.72 87 LYS A C 1
ATOM 731 O O . LYS A 1 87 ? -8.286 -11.265 -24.443 1.00 45.72 87 LYS A O 1
ATOM 736 N N . LYS A 1 88 ? -7.892 -10.793 -22.286 1.00 45.06 88 LYS A N 1
ATOM 737 C CA . LYS A 1 88 ? -6.411 -10.798 -22.378 1.00 45.06 88 LYS A CA 1
ATOM 738 C C . LYS A 1 88 ? -5.708 -12.049 -21.841 1.00 45.06 88 LYS A C 1
ATOM 740 O O . LYS A 1 88 ? -4.483 -12.065 -21.762 1.00 45.06 88 LYS A O 1
ATOM 745 N N . THR A 1 89 ? -6.432 -13.120 -21.523 1.00 29.48 89 THR A N 1
ATOM 746 C CA . THR A 1 89 ? -5.829 -14.413 -21.147 1.00 29.48 89 THR A CA 1
ATOM 747 C C . THR A 1 89 ? -5.370 -15.226 -22.365 1.00 29.48 89 THR A C 1
ATOM 749 O O . THR A 1 89 ? -5.652 -16.412 -22.444 1.00 29.48 89 THR A O 1
ATOM 752 N N . GLU A 1 90 ? -4.661 -14.608 -23.315 1.00 37.62 90 GLU A N 1
ATOM 753 C CA . GLU A 1 90 ? -3.883 -15.322 -24.336 1.00 37.62 90 GLU A CA 1
ATOM 754 C C . GLU A 1 90 ? -2.848 -14.387 -24.999 1.00 37.62 90 GLU A C 1
ATOM 756 O O . GLU A 1 90 ? -3.202 -13.398 -25.637 1.00 37.62 90 GLU A O 1
ATOM 761 N N . ASN A 1 91 ? -1.572 -14.778 -24.871 1.00 32.59 91 ASN A N 1
ATOM 762 C CA . ASN A 1 91 ? -0.371 -14.375 -25.628 1.00 32.59 91 ASN A CA 1
ATOM 763 C C . ASN A 1 91 ? 0.657 -13.383 -25.033 1.00 32.59 91 ASN A C 1
ATOM 765 O O . ASN A 1 91 ? 0.530 -12.167 -25.106 1.00 32.59 91 ASN A O 1
ATOM 769 N N . ASP A 1 92 ? 1.737 -14.034 -24.577 1.00 37.38 92 ASP A N 1
ATOM 770 C CA . ASP A 1 92 ? 3.168 -13.893 -24.916 1.00 37.38 92 ASP A CA 1
ATOM 771 C C . ASP A 1 92 ? 3.980 -12.666 -24.459 1.00 37.38 92 ASP A C 1
ATOM 773 O O . ASP A 1 92 ? 3.568 -11.511 -24.521 1.00 37.38 92 ASP A O 1
ATOM 777 N N . GLY A 1 93 ? 5.190 -12.981 -23.983 1.00 34.31 93 GLY A N 1
ATOM 778 C CA . GLY A 1 93 ? 6.178 -12.060 -23.425 1.00 34.31 93 GLY A CA 1
ATOM 779 C C . GLY A 1 93 ? 7.406 -11.847 -24.321 1.00 34.31 93 GLY A C 1
ATOM 780 O O . GLY A 1 93 ? 7.299 -11.887 -25.543 1.00 34.31 93 GLY A O 1
ATOM 781 N N . LYS A 1 94 ? 8.570 -11.704 -23.650 1.00 41.94 94 LYS A N 1
ATOM 782 C CA . LYS A 1 94 ? 9.975 -11.540 -24.127 1.00 41.94 94 LYS A CA 1
ATOM 783 C C . LYS A 1 94 ? 10.460 -10.100 -24.327 1.00 41.94 94 LYS A C 1
ATOM 785 O O . LYS A 1 94 ? 9.723 -9.250 -24.802 1.00 41.94 94 LYS A O 1
ATOM 790 N N . ASP A 1 95 ? 11.728 -9.740 -24.126 1.00 44.72 95 ASP A N 1
ATOM 791 C CA . ASP A 1 95 ? 12.863 -10.211 -23.308 1.00 44.72 95 ASP A CA 1
ATOM 792 C C . ASP A 1 95 ? 13.989 -9.196 -23.583 1.00 44.72 95 ASP A C 1
ATOM 794 O O . ASP A 1 95 ? 14.582 -9.274 -24.651 1.00 44.72 95 ASP A O 1
ATOM 798 N N . VAL A 1 96 ? 14.290 -8.266 -22.664 1.00 34.41 96 VAL A N 1
ATOM 799 C CA . VAL A 1 96 ? 15.605 -7.593 -22.492 1.00 34.41 96 VAL A CA 1
ATOM 800 C C . VAL A 1 96 ? 15.638 -6.990 -21.062 1.00 34.41 96 VAL A C 1
ATOM 802 O O . VAL A 1 96 ? 14.680 -6.324 -20.699 1.00 34.41 96 VAL A O 1
ATOM 805 N N . LYS A 1 97 ? 16.719 -7.180 -20.268 1.00 47.91 97 LYS A N 1
ATOM 806 C CA . LYS A 1 97 ? 17.019 -6.627 -18.896 1.00 47.91 97 LYS A CA 1
ATOM 807 C C . LYS A 1 97 ? 16.784 -7.485 -17.635 1.00 47.91 97 LYS A C 1
ATOM 809 O O . LYS A 1 97 ? 16.735 -6.971 -16.522 1.00 47.91 97 LYS A O 1
ATOM 814 N N . LYS A 1 98 ? 16.769 -8.812 -17.736 1.00 40.91 98 LYS A N 1
ATOM 815 C CA . LYS A 1 98 ? 16.587 -9.704 -16.566 1.00 40.91 98 LYS A CA 1
ATOM 816 C C . LYS A 1 98 ? 17.779 -9.774 -15.579 1.00 40.91 98 LYS A C 1
ATOM 818 O O . LYS A 1 98 ? 17.627 -10.339 -14.502 1.00 40.91 98 LYS A O 1
ATOM 823 N N . ALA A 1 99 ? 18.961 -9.254 -15.931 1.00 39.16 99 ALA A N 1
ATOM 824 C CA . ALA A 1 99 ? 20.193 -9.432 -15.142 1.00 39.16 99 ALA A CA 1
ATOM 825 C C . ALA A 1 99 ? 20.439 -8.340 -14.080 1.00 39.16 99 ALA A C 1
ATOM 827 O O . ALA A 1 99 ? 20.851 -8.670 -12.973 1.00 39.16 99 ALA A O 1
ATOM 828 N N . GLU A 1 100 ? 20.143 -7.069 -14.373 1.00 44.41 100 GLU A N 1
ATOM 829 C CA . GLU A 1 100 ? 20.270 -5.971 -13.393 1.00 44.41 100 GLU A CA 1
ATOM 830 C C . GLU A 1 100 ? 19.114 -5.987 -12.377 1.00 44.41 100 GLU A C 1
ATOM 832 O O . GLU A 1 100 ? 19.343 -5.819 -11.183 1.00 44.41 100 GLU A O 1
ATOM 837 N N . ILE A 1 101 ? 17.899 -6.324 -12.830 1.00 49.19 101 ILE A N 1
ATOM 838 C CA . ILE A 1 101 ? 16.686 -6.420 -11.994 1.00 49.19 101 ILE A CA 1
ATOM 839 C C . ILE A 1 101 ? 16.804 -7.547 -10.952 1.00 49.19 101 ILE A C 1
ATOM 841 O O . ILE A 1 101 ? 16.459 -7.359 -9.790 1.00 49.19 101 ILE A O 1
ATOM 845 N N . LYS A 1 102 ? 17.372 -8.705 -11.325 1.00 54.16 102 LYS A N 1
ATOM 846 C CA . LYS A 1 102 ? 17.588 -9.826 -10.389 1.00 54.16 102 LYS A CA 1
ATOM 847 C C . LYS A 1 102 ? 18.530 -9.481 -9.234 1.00 54.16 102 LYS A C 1
ATOM 849 O O . LYS A 1 102 ? 18.385 -10.039 -8.150 1.00 54.16 102 LYS A O 1
ATOM 854 N N . ASN A 1 103 ? 19.513 -8.612 -9.471 1.00 56.88 103 ASN A N 1
ATOM 855 C CA . ASN A 1 103 ? 20.489 -8.246 -8.448 1.00 56.88 103 ASN A CA 1
ATOM 856 C C . ASN A 1 103 ? 19.841 -7.382 -7.356 1.00 56.88 103 ASN A C 1
ATOM 858 O O . ASN A 1 103 ? 20.085 -7.590 -6.172 1.00 56.88 103 ASN A O 1
ATOM 862 N N . TYR A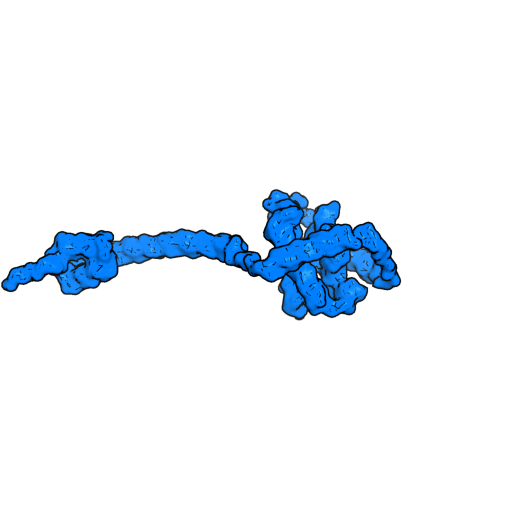 1 104 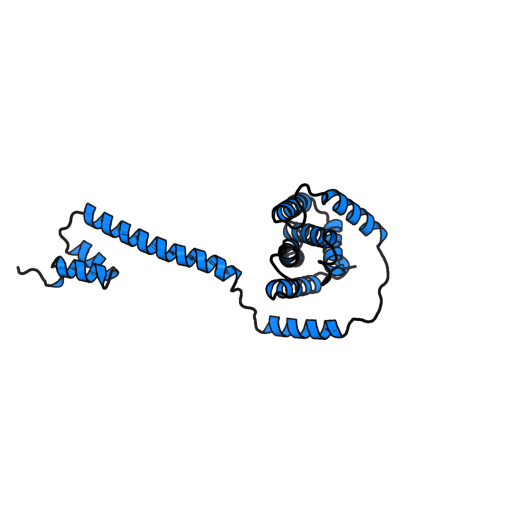? 18.957 -6.460 -7.734 1.00 53.53 104 TYR A N 1
ATOM 863 C CA . TYR A 1 104 ? 18.319 -5.574 -6.768 1.00 53.53 104 TYR A CA 1
ATOM 864 C C . TYR A 1 104 ? 17.080 -6.185 -6.101 1.00 53.53 104 TYR A C 1
ATOM 866 O O . TYR A 1 104 ? 16.903 -5.995 -4.897 1.00 53.53 104 TYR A O 1
ATOM 874 N N . GLU A 1 105 ? 16.305 -7.031 -6.795 1.00 59.56 105 GLU A N 1
ATOM 875 C CA . GLU A 1 105 ? 15.263 -7.842 -6.141 1.00 59.56 105 GLU A CA 1
ATOM 876 C C . GLU A 1 105 ? 15.840 -8.647 -4.965 1.00 59.56 105 GLU A C 1
ATOM 878 O O . GLU A 1 105 ? 15.217 -8.706 -3.904 1.00 59.56 105 GLU A O 1
ATOM 883 N N . SER A 1 106 ? 17.055 -9.188 -5.129 1.00 66.81 106 SER A N 1
ATOM 884 C CA . SER A 1 106 ? 17.790 -9.892 -4.073 1.00 66.81 106 SER A CA 1
ATOM 885 C C . SER A 1 106 ? 18.200 -8.972 -2.915 1.00 66.81 106 SER A C 1
ATOM 887 O O . SER A 1 106 ? 18.160 -9.390 -1.760 1.00 66.81 106 SER A O 1
ATOM 889 N N . ILE A 1 107 ? 18.585 -7.721 -3.192 1.00 73.25 107 ILE A N 1
ATOM 890 C CA . ILE A 1 107 ? 18.928 -6.730 -2.156 1.00 73.25 107 ILE A CA 1
ATOM 891 C C . ILE A 1 107 ? 17.684 -6.356 -1.344 1.00 73.25 107 ILE A C 1
ATOM 893 O O . ILE A 1 107 ? 17.748 -6.236 -0.119 1.00 73.25 107 ILE A O 1
ATOM 897 N N . VAL A 1 108 ? 16.542 -6.176 -2.009 1.00 83.12 108 VAL A N 1
ATOM 898 C CA . VAL A 1 108 ? 15.270 -5.872 -1.342 1.00 83.12 108 VAL A CA 1
ATOM 899 C C . VAL A 1 108 ? 14.800 -7.056 -0.499 1.00 83.12 108 VAL A C 1
ATOM 901 O O . VAL A 1 108 ? 14.367 -6.845 0.631 1.00 83.12 108 VAL A O 1
ATOM 904 N N . ASP A 1 109 ? 14.956 -8.292 -0.981 1.00 84.44 109 ASP A N 1
ATOM 905 C CA . ASP A 1 109 ? 14.660 -9.499 -0.195 1.00 84.44 109 ASP A CA 1
ATOM 906 C C . ASP A 1 109 ? 15.459 -9.546 1.117 1.00 84.44 109 ASP A C 1
ATOM 908 O O . ASP A 1 109 ? 14.906 -9.845 2.179 1.00 84.44 109 ASP A O 1
ATOM 912 N N . ASP A 1 110 ? 16.742 -9.181 1.075 1.00 84.19 110 ASP A N 1
ATOM 913 C CA . ASP A 1 110 ? 17.576 -9.110 2.274 1.00 84.19 110 ASP A CA 1
ATOM 914 C C . ASP A 1 110 ? 17.138 -7.996 3.238 1.00 84.19 110 ASP A C 1
ATOM 916 O O . ASP A 1 110 ? 17.109 -8.217 4.453 1.00 84.19 110 ASP A O 1
ATOM 920 N N . LYS A 1 111 ? 16.747 -6.824 2.718 1.00 86.31 111 LYS A N 1
ATOM 921 C CA . LYS A 1 111 ? 16.201 -5.715 3.524 1.00 86.31 111 LYS A CA 1
ATOM 922 C C . LYS A 1 111 ? 14.869 -6.076 4.186 1.00 86.31 111 LYS A C 1
ATOM 924 O O . LYS A 1 111 ? 14.580 -5.586 5.274 1.00 86.31 111 LYS A O 1
ATOM 929 N N . LEU A 1 112 ? 14.069 -6.933 3.553 1.00 90.56 112 LEU A N 1
ATOM 930 C CA . LEU A 1 112 ? 12.734 -7.333 4.010 1.00 90.56 112 LEU A CA 1
ATOM 931 C C . LEU A 1 112 ? 12.732 -8.588 4.901 1.00 90.56 112 LEU A C 1
ATOM 933 O O . LEU A 1 112 ? 11.691 -9.226 5.095 1.00 90.56 112 LEU A O 1
ATOM 937 N N . LYS A 1 113 ? 13.869 -8.910 5.529 1.00 88.94 113 LYS A N 1
ATOM 938 C CA . LYS A 1 113 ? 13.946 -9.829 6.677 1.00 88.94 113 LYS A CA 1
ATOM 939 C C . LYS A 1 113 ? 13.425 -9.135 7.938 1.00 88.94 113 LYS A C 1
ATOM 941 O O . LYS A 1 113 ? 14.190 -8.710 8.801 1.00 88.94 113 LYS A O 1
ATOM 946 N N . LEU A 1 114 ? 12.103 -8.995 7.993 1.00 87.81 114 LEU A N 1
ATOM 947 C CA . LEU A 1 114 ? 11.392 -8.292 9.059 1.00 87.81 114 LEU A CA 1
ATOM 948 C C . LEU A 1 114 ? 11.572 -8.985 10.411 1.00 87.81 114 LEU A C 1
ATOM 950 O O . LEU A 1 114 ? 11.595 -10.216 10.495 1.00 87.81 114 LEU A O 1
ATOM 954 N N . LYS A 1 115 ? 11.641 -8.184 11.474 1.00 89.38 115 LYS A N 1
ATOM 955 C CA . LYS A 1 115 ? 11.574 -8.674 12.857 1.00 89.38 115 LYS A CA 1
ATOM 956 C C . LYS A 1 115 ? 10.132 -8.887 13.300 1.00 89.38 115 LYS A C 1
ATOM 958 O O . LYS A 1 115 ? 9.865 -9.767 14.117 1.00 89.38 115 LYS A O 1
ATOM 963 N N . ALA A 1 116 ? 9.220 -8.061 12.794 1.00 85.12 116 ALA A N 1
ATOM 964 C CA . ALA A 1 116 ? 7.804 -8.162 13.082 1.00 85.12 116 ALA A CA 1
ATOM 965 C C . ALA A 1 116 ? 7.188 -9.438 12.491 1.00 85.12 116 ALA A C 1
ATOM 967 O O . ALA A 1 116 ? 7.651 -10.002 11.495 1.00 85.12 116 ALA A O 1
ATOM 968 N N . THR A 1 117 ? 6.094 -9.878 13.112 1.00 84.75 117 THR A N 1
ATOM 969 C CA . THR A 1 117 ? 5.355 -11.056 12.651 1.00 84.75 117 THR A CA 1
ATOM 970 C C . THR A 1 117 ? 4.727 -10.764 11.279 1.00 84.75 117 THR A C 1
ATOM 972 O O . THR A 1 117 ? 4.165 -9.687 11.087 1.00 84.75 117 THR A O 1
ATOM 975 N N . PRO A 1 118 ? 4.804 -11.684 10.298 1.00 87.88 118 PRO A N 1
ATOM 976 C CA . PRO A 1 118 ? 4.118 -11.523 9.018 1.00 87.88 118 PRO A CA 1
ATOM 977 C C . PRO A 1 118 ? 2.625 -11.201 9.178 1.00 87.88 118 PRO A C 1
ATOM 979 O O . PRO A 1 118 ? 1.986 -11.690 10.104 1.00 87.88 118 PRO A O 1
ATOM 982 N N . ASN A 1 119 ? 2.058 -10.458 8.224 1.00 85.44 119 ASN A N 1
ATOM 983 C CA . ASN A 1 119 ? 0.625 -10.142 8.152 1.00 85.44 119 ASN A CA 1
ATOM 984 C C . ASN A 1 119 ? 0.079 -9.320 9.338 1.00 85.44 119 ASN A C 1
ATOM 986 O O . ASN A 1 119 ? -1.109 -9.397 9.644 1.00 85.44 119 ASN A O 1
ATOM 990 N N . THR A 1 120 ? 0.923 -8.523 10.002 1.00 87.50 120 THR A N 1
ATOM 991 C CA . THR A 1 120 ? 0.500 -7.595 11.064 1.00 87.50 120 THR A CA 1
ATOM 992 C C . THR A 1 120 ? 0.770 -6.138 10.698 1.00 87.50 120 THR A C 1
ATOM 994 O O . THR A 1 120 ? 1.519 -5.842 9.761 1.00 87.50 120 THR A O 1
ATOM 997 N N . ILE A 1 121 ? 0.157 -5.214 11.444 1.00 84.75 121 ILE A N 1
ATOM 998 C CA . ILE A 1 121 ? 0.373 -3.776 11.249 1.00 84.75 121 ILE A CA 1
ATOM 999 C C . ILE A 1 121 ? 1.817 -3.376 11.572 1.00 84.75 121 ILE A C 1
ATOM 1001 O O . ILE A 1 121 ? 2.388 -2.553 10.869 1.00 84.75 121 ILE A O 1
ATOM 1005 N N . GLU A 1 122 ? 2.455 -4.034 12.540 1.00 90.44 122 GLU A N 1
ATOM 1006 C CA . GLU A 1 122 ? 3.854 -3.788 12.901 1.00 90.44 122 GLU A CA 1
ATOM 1007 C C . GLU A 1 122 ? 4.803 -4.168 11.758 1.00 90.44 122 GLU A C 1
ATOM 1009 O O . GLU A 1 122 ? 5.781 -3.466 11.512 1.00 90.44 122 GLU A O 1
ATOM 1014 N N . ALA A 1 123 ? 4.507 -5.246 11.019 1.00 89.00 123 ALA A N 1
ATOM 1015 C CA . ALA A 1 123 ? 5.267 -5.591 9.820 1.00 89.00 123 ALA A CA 1
ATOM 1016 C C . ALA A 1 123 ? 5.073 -4.561 8.706 1.00 89.00 123 ALA A C 1
ATOM 1018 O O . ALA A 1 123 ? 6.036 -4.236 8.016 1.00 89.00 123 ALA A O 1
ATOM 1019 N N . VAL A 1 124 ? 3.861 -4.019 8.542 1.00 86.94 124 VAL A N 1
ATOM 1020 C CA . VAL A 1 124 ? 3.627 -2.900 7.616 1.00 86.94 124 VAL A CA 1
ATOM 1021 C C . VAL A 1 124 ? 4.458 -1.688 8.038 1.00 86.94 124 VAL A C 1
ATOM 1023 O O . VAL A 1 124 ? 5.190 -1.145 7.215 1.00 86.94 124 VAL A O 1
ATOM 1026 N N . ASP A 1 125 ? 4.418 -1.302 9.312 1.00 89.06 125 ASP A N 1
ATOM 1027 C CA . ASP A 1 125 ? 5.179 -0.162 9.830 1.00 89.06 125 ASP A CA 1
ATOM 1028 C C . ASP A 1 125 ? 6.693 -0.342 9.638 1.00 89.06 125 ASP A C 1
ATOM 1030 O O . ASP A 1 125 ? 7.378 0.597 9.225 1.00 89.06 125 ASP A O 1
ATOM 1034 N N . GLU A 1 126 ? 7.218 -1.552 9.863 1.00 94.25 126 GLU A N 1
ATOM 1035 C CA . GLU A 1 126 ? 8.627 -1.882 9.626 1.00 94.25 126 GLU A CA 1
ATOM 1036 C C . GLU A 1 126 ? 9.004 -1.718 8.142 1.00 94.25 126 GLU A C 1
ATOM 1038 O O . GLU A 1 126 ? 9.986 -1.039 7.834 1.00 94.25 126 GLU A O 1
ATOM 1043 N N . ILE A 1 127 ? 8.194 -2.244 7.214 1.00 95.31 127 ILE A N 1
ATOM 1044 C CA . ILE A 1 127 ? 8.418 -2.118 5.760 1.00 95.31 127 ILE A CA 1
ATOM 1045 C C . ILE A 1 127 ? 8.415 -0.650 5.326 1.00 95.31 127 ILE A C 1
ATOM 1047 O O . ILE A 1 127 ? 9.324 -0.203 4.621 1.00 95.31 127 ILE A O 1
ATOM 1051 N N . ILE A 1 128 ? 7.399 0.112 5.743 1.00 95.38 128 ILE A N 1
ATOM 1052 C CA . ILE A 1 128 ? 7.248 1.521 5.364 1.00 95.38 128 ILE A CA 1
ATOM 1053 C C . ILE A 1 128 ? 8.383 2.360 5.964 1.00 95.38 128 ILE A C 1
ATOM 1055 O O . ILE A 1 128 ? 8.881 3.273 5.308 1.00 95.38 128 ILE A O 1
ATOM 1059 N N . SER A 1 129 ? 8.834 2.040 7.179 1.00 93.69 129 SER A N 1
ATOM 1060 C CA . SER A 1 129 ? 9.977 2.697 7.823 1.00 93.69 129 SER A CA 1
ATOM 1061 C C . SER A 1 129 ? 11.285 2.463 7.059 1.00 93.69 129 SER A C 1
ATOM 1063 O O . SER A 1 129 ? 11.999 3.424 6.753 1.00 93.69 129 SER A O 1
ATOM 1065 N N . ILE A 1 130 ? 11.571 1.209 6.684 1.00 93.19 130 ILE A N 1
ATOM 1066 C CA . ILE A 1 130 ? 12.738 0.850 5.860 1.00 93.19 130 ILE A CA 1
ATOM 1067 C C . ILE A 1 130 ? 12.689 1.613 4.532 1.00 93.19 130 ILE A C 1
ATOM 1069 O O . ILE A 1 130 ? 13.638 2.309 4.174 1.00 93.19 130 ILE A O 1
ATOM 1073 N N . SER A 1 131 ? 11.551 1.547 3.844 1.00 96.12 131 SER A N 1
ATOM 1074 C CA . SER A 1 131 ? 11.361 2.180 2.541 1.00 96.12 131 SER A CA 1
ATOM 1075 C C . SER A 1 131 ? 11.527 3.706 2.580 1.00 96.12 131 SER A C 1
ATOM 1077 O O . SER A 1 131 ? 12.249 4.275 1.764 1.00 96.12 131 SER A O 1
ATOM 1079 N N . LYS A 1 132 ? 10.950 4.386 3.579 1.00 93.19 132 LYS A N 1
ATOM 1080 C CA . LYS A 1 132 ? 11.105 5.841 3.765 1.00 93.19 132 LYS A CA 1
ATOM 1081 C C . LYS A 1 132 ? 12.555 6.266 3.964 1.00 93.19 132 LYS A C 1
ATOM 1083 O O . LYS A 1 132 ? 12.948 7.334 3.497 1.00 93.19 132 LYS A O 1
ATOM 1088 N N . LYS A 1 133 ? 13.347 5.459 4.673 1.00 92.94 133 LYS A N 1
ATOM 1089 C CA . LYS A 1 133 ? 14.778 5.718 4.863 1.00 92.94 133 LYS A CA 1
ATOM 1090 C C . LYS A 1 133 ? 15.534 5.597 3.541 1.00 92.94 133 LYS A C 1
ATOM 1092 O O . LYS A 1 133 ? 16.373 6.447 3.246 1.00 92.94 133 LYS A O 1
ATOM 1097 N N . ASP A 1 134 ? 15.216 4.577 2.753 1.00 93.12 134 ASP A N 1
ATOM 1098 C CA . ASP A 1 134 ? 15.857 4.333 1.460 1.00 93.12 134 ASP A CA 1
ATOM 1099 C C . ASP A 1 134 ? 15.453 5.383 0.413 1.00 93.12 134 ASP A C 1
ATOM 1101 O O . ASP A 1 134 ? 16.297 5.844 -0.355 1.00 93.12 134 ASP A O 1
ATOM 1105 N N . ALA A 1 135 ? 14.211 5.874 0.465 1.00 95.06 135 ALA A N 1
ATOM 1106 C CA . ALA A 1 135 ? 13.692 6.910 -0.428 1.00 95.06 135 ALA A CA 1
ATOM 1107 C C . ALA A 1 135 ? 14.501 8.222 -0.389 1.00 95.06 135 ALA A C 1
ATOM 1109 O O . ALA A 1 135 ? 14.541 8.953 -1.376 1.00 95.06 135 ALA A O 1
ATOM 1110 N N . GLN A 1 136 ? 15.197 8.512 0.718 1.00 91.38 136 GLN A N 1
ATOM 1111 C CA . GLN A 1 136 ? 16.043 9.708 0.854 1.00 91.38 136 GLN A CA 1
ATOM 1112 C C . GLN A 1 136 ? 17.279 9.689 -0.052 1.00 91.38 136 GLN A C 1
ATOM 1114 O O . GLN A 1 136 ? 17.862 10.739 -0.319 1.00 91.38 136 GLN A O 1
ATOM 1119 N N . ARG A 1 137 ? 17.723 8.499 -0.467 1.00 89.81 137 ARG A N 1
ATOM 1120 C CA . ARG A 1 137 ? 18.935 8.295 -1.274 1.00 89.81 137 ARG A CA 1
ATOM 1121 C C . ARG A 1 137 ? 18.666 7.453 -2.516 1.00 89.81 137 ARG A C 1
ATOM 1123 O O . ARG A 1 137 ? 19.608 6.931 -3.102 1.00 89.81 137 ARG A O 1
ATOM 1130 N N . VAL A 1 138 ? 17.395 7.315 -2.885 1.00 92.31 138 VAL A N 1
ATOM 1131 C CA . VAL A 1 138 ? 16.984 6.506 -4.025 1.00 92.31 138 VAL A CA 1
ATOM 1132 C C . VAL A 1 138 ? 17.498 7.124 -5.323 1.00 92.31 138 VAL A C 1
ATOM 1134 O O . VAL A 1 138 ? 17.386 8.329 -5.550 1.00 92.31 138 VAL A O 1
ATOM 1137 N N . SER A 1 139 ? 18.085 6.287 -6.165 1.00 90.88 139 SER A N 1
ATOM 1138 C CA . SER A 1 139 ? 18.549 6.630 -7.505 1.00 90.88 139 SER A CA 1
ATOM 1139 C C . SER A 1 139 ? 17.440 6.457 -8.547 1.00 90.88 139 SER A C 1
ATOM 1141 O O . SER A 1 139 ? 16.474 5.721 -8.343 1.00 90.88 139 SER A O 1
ATOM 1143 N N . ASP A 1 140 ? 17.606 7.072 -9.719 1.00 89.38 140 ASP A N 1
ATOM 1144 C CA . ASP A 1 140 ? 16.660 6.923 -10.836 1.00 89.38 140 ASP A CA 1
ATOM 1145 C C . ASP A 1 140 ? 16.502 5.462 -11.291 1.00 89.38 140 ASP A C 1
ATOM 1147 O O . ASP A 1 140 ? 15.424 5.059 -11.734 1.00 89.38 140 ASP A O 1
ATOM 1151 N N . SER A 1 141 ? 17.559 4.652 -11.158 1.00 88.12 141 SER A N 1
ATOM 1152 C CA . SER A 1 141 ? 17.514 3.218 -11.460 1.00 88.12 141 SER A CA 1
ATOM 1153 C C . SER A 1 141 ? 16.594 2.470 -10.496 1.00 88.12 141 SER A C 1
ATOM 1155 O O . SER A 1 141 ? 15.789 1.650 -10.927 1.00 88.12 141 SER A O 1
ATOM 1157 N N . GLU A 1 142 ? 16.674 2.781 -9.203 1.00 90.12 142 GLU A N 1
ATOM 1158 C CA . GLU A 1 142 ? 15.834 2.171 -8.165 1.00 90.12 142 GLU A CA 1
ATOM 1159 C C . GLU A 1 142 ? 14.376 2.645 -8.273 1.00 90.12 142 GLU A C 1
ATOM 1161 O O . GLU A 1 142 ? 13.449 1.859 -8.085 1.00 90.12 142 GLU A O 1
ATOM 1166 N N . VAL A 1 143 ? 14.150 3.910 -8.652 1.00 94.06 143 VAL A N 1
ATOM 1167 C CA . VAL A 1 143 ? 12.810 4.426 -8.994 1.00 94.06 143 VAL A CA 1
ATOM 1168 C C . VAL A 1 143 ? 12.229 3.665 -10.183 1.00 94.06 143 VAL A C 1
ATOM 1170 O O . VAL A 1 143 ? 11.077 3.230 -10.145 1.00 94.06 143 VAL A O 1
ATOM 1173 N N . LYS A 1 144 ? 13.020 3.483 -11.244 1.00 93.56 144 LYS A N 1
ATOM 1174 C CA . LYS A 1 144 ? 12.599 2.719 -12.418 1.00 93.56 144 LYS A CA 1
ATOM 1175 C C . LYS A 1 144 ? 12.251 1.282 -12.049 1.00 93.56 144 LYS A C 1
ATOM 1177 O O . LYS A 1 144 ? 11.220 0.780 -12.480 1.00 93.56 144 LYS A O 1
ATOM 1182 N N . GLU A 1 145 ? 13.068 0.633 -11.237 1.00 91.31 145 GLU A N 1
ATOM 1183 C CA . GLU A 1 145 ? 12.795 -0.724 -10.787 1.00 91.31 145 GLU A CA 1
ATOM 1184 C C . GLU A 1 145 ? 11.512 -0.822 -9.963 1.00 91.31 145 GLU A C 1
ATOM 1186 O O . GLU A 1 145 ? 10.702 -1.712 -10.211 1.00 91.31 145 GLU A O 1
ATOM 1191 N N . ALA A 1 146 ? 11.281 0.118 -9.045 1.00 96.38 146 ALA A N 1
ATOM 1192 C CA . ALA A 1 146 ? 10.043 0.181 -8.279 1.00 96.38 146 ALA A CA 1
ATOM 1193 C C . ALA A 1 146 ? 8.817 0.241 -9.203 1.00 96.38 146 ALA A C 1
ATOM 1195 O O . ALA A 1 146 ? 7.857 -0.509 -9.022 1.00 96.38 146 ALA A O 1
ATOM 1196 N N . ILE A 1 147 ? 8.872 1.081 -10.240 1.00 96.81 147 ILE A N 1
ATOM 1197 C CA . ILE A 1 147 ? 7.807 1.194 -11.246 1.00 96.81 147 ILE A CA 1
ATOM 1198 C C . ILE A 1 147 ? 7.660 -0.114 -12.032 1.00 96.81 147 ILE A C 1
ATOM 1200 O O . ILE A 1 147 ? 6.537 -0.584 -12.214 1.00 96.81 147 ILE A O 1
ATOM 1204 N N . MET A 1 148 ? 8.764 -0.726 -12.471 1.00 94.81 148 MET A N 1
ATOM 1205 C CA . MET A 1 148 ? 8.741 -2.002 -13.192 1.00 94.81 148 MET A CA 1
ATOM 1206 C C . MET A 1 148 ? 8.140 -3.122 -12.345 1.00 94.81 148 MET A C 1
ATOM 1208 O O . MET A 1 148 ? 7.284 -3.855 -12.834 1.00 94.81 148 MET A O 1
ATOM 1212 N N . PHE A 1 149 ? 8.531 -3.236 -11.076 1.00 96.12 149 PHE A N 1
ATOM 1213 C CA . PHE A 1 149 ? 7.975 -4.221 -10.155 1.00 96.12 149 PHE A CA 1
ATOM 1214 C C . PHE A 1 149 ? 6.463 -4.027 -9.996 1.00 96.12 149 PHE A C 1
ATOM 1216 O O . PHE A 1 149 ? 5.700 -4.984 -10.139 1.00 96.12 149 PHE A O 1
ATOM 1223 N N . ILE A 1 150 ? 6.020 -2.789 -9.747 1.00 97.50 150 ILE A N 1
ATOM 1224 C CA . ILE A 1 150 ? 4.596 -2.466 -9.582 1.00 97.50 150 ILE A CA 1
ATOM 1225 C C . ILE A 1 150 ? 3.818 -2.771 -10.868 1.00 97.50 150 ILE A C 1
ATOM 1227 O O . ILE A 1 150 ? 2.733 -3.345 -10.796 1.00 97.50 150 ILE A O 1
ATOM 1231 N N . ASN A 1 151 ? 4.369 -2.434 -12.034 1.00 96.25 151 ASN A N 1
ATOM 1232 C CA . ASN A 1 151 ? 3.755 -2.696 -13.334 1.00 96.25 151 ASN A CA 1
ATOM 1233 C C . ASN A 1 151 ? 3.648 -4.200 -13.636 1.00 96.25 151 ASN A C 1
ATOM 1235 O O . ASN A 1 151 ? 2.582 -4.679 -14.013 1.00 96.25 151 ASN A O 1
ATOM 1239 N N . ASN A 1 152 ? 4.731 -4.954 -13.438 1.00 93.25 152 ASN A N 1
ATOM 1240 C CA . ASN A 1 152 ? 4.799 -6.382 -13.763 1.00 93.25 152 ASN A CA 1
ATOM 1241 C C . ASN A 1 152 ? 3.915 -7.241 -12.851 1.00 93.25 152 ASN A C 1
ATOM 1243 O O . ASN A 1 152 ? 3.457 -8.302 -13.265 1.00 93.25 152 ASN A O 1
ATOM 1247 N N . ASN A 1 153 ? 3.665 -6.775 -11.626 1.00 95.19 153 ASN A N 1
ATOM 1248 C CA . ASN A 1 153 ? 2.800 -7.446 -10.658 1.00 95.19 153 ASN A CA 1
ATOM 1249 C C . ASN A 1 153 ? 1.396 -6.828 -10.583 1.00 95.19 153 ASN A C 1
ATOM 1251 O O . ASN A 1 153 ? 0.635 -7.158 -9.671 1.00 95.19 153 ASN A O 1
ATOM 1255 N N . TYR A 1 154 ? 1.029 -5.935 -11.510 1.00 94.62 154 TYR A N 1
ATOM 1256 C CA . TYR A 1 154 ? -0.315 -5.363 -11.549 1.00 94.62 154 TYR A CA 1
ATOM 1257 C C . TYR A 1 154 ? -1.372 -6.479 -11.594 1.00 94.62 154 TYR A C 1
ATOM 1259 O O . TYR A 1 154 ? -1.262 -7.416 -12.381 1.00 94.62 154 TYR A O 1
ATOM 1267 N N . ASN A 1 155 ? -2.375 -6.392 -10.713 1.00 89.25 155 ASN A N 1
ATOM 1268 C CA . ASN A 1 155 ? -3.392 -7.424 -10.441 1.00 89.25 155 ASN A CA 1
ATOM 1269 C C . ASN A 1 155 ? -2.894 -8.754 -9.842 1.00 89.25 155 ASN A C 1
ATOM 1271 O O . ASN A 1 155 ? -3.693 -9.672 -9.690 1.00 89.25 155 ASN A O 1
ATOM 1275 N N . ASN A 1 156 ? -1.621 -8.862 -9.462 1.00 93.00 156 ASN A N 1
ATOM 1276 C CA . ASN A 1 156 ? -1.034 -10.076 -8.884 1.00 93.00 156 ASN A CA 1
ATOM 1277 C C . ASN A 1 156 ? -0.176 -9.794 -7.636 1.00 93.00 156 ASN A C 1
ATOM 1279 O O . ASN A 1 156 ? 0.631 -10.628 -7.240 1.00 93.00 156 ASN A O 1
ATOM 1283 N N . TYR A 1 157 ? -0.360 -8.648 -6.966 1.00 94.06 157 TYR A N 1
ATOM 1284 C CA . TYR A 1 157 ? 0.435 -8.277 -5.781 1.00 94.06 157 TYR A CA 1
ATOM 1285 C C . TYR A 1 157 ? 0.311 -9.256 -4.604 1.00 94.06 157 TYR A C 1
ATOM 1287 O O . TYR A 1 157 ? 1.155 -9.267 -3.715 1.00 94.06 157 TYR A O 1
ATOM 1295 N N . TRP A 1 158 ? -0.763 -10.040 -4.580 1.00 93.06 158 TRP A N 1
ATOM 1296 C CA . TRP A 1 158 ? -1.160 -10.974 -3.526 1.00 93.06 158 TRP A CA 1
ATOM 1297 C C . TRP A 1 158 ? -0.791 -12.432 -3.838 1.00 93.06 158 TRP A C 1
ATOM 1299 O O . TRP A 1 158 ? -1.374 -13.340 -3.250 1.00 93.06 158 TRP A O 1
ATOM 1309 N N . SER A 1 159 ? 0.142 -12.684 -4.766 1.00 88.00 159 SER A N 1
ATOM 1310 C CA . SER A 1 159 ? 0.611 -14.047 -5.069 1.00 88.00 159 SER A CA 1
ATOM 1311 C C . SER A 1 159 ? 1.219 -14.739 -3.847 1.00 88.00 159 SER A C 1
ATOM 1313 O O . SER A 1 159 ? 1.034 -15.937 -3.644 1.00 88.00 159 SER A O 1
ATOM 1315 N N . ASP A 1 160 ? 1.937 -13.974 -3.027 1.00 90.00 160 ASP A N 1
ATOM 1316 C CA . ASP A 1 160 ? 2.603 -14.426 -1.817 1.00 90.00 160 ASP A CA 1
ATOM 1317 C C . ASP A 1 160 ? 2.985 -13.226 -0.932 1.00 90.00 160 ASP A C 1
ATOM 1319 O O . ASP A 1 160 ? 2.994 -12.067 -1.361 1.00 90.00 160 ASP A O 1
ATOM 1323 N N . ASN A 1 161 ? 3.349 -13.512 0.319 1.00 88.50 161 ASN A N 1
ATOM 1324 C CA . ASN A 1 161 ? 3.728 -12.484 1.285 1.00 88.50 161 ASN A CA 1
ATOM 1325 C C . ASN A 1 161 ? 4.937 -11.649 0.846 1.00 88.50 161 ASN A C 1
ATOM 1327 O O . ASN A 1 161 ? 5.010 -10.475 1.205 1.00 88.50 161 ASN A O 1
ATOM 1331 N N . ASN A 1 162 ? 5.897 -12.222 0.120 1.00 92.19 162 ASN A N 1
ATOM 1332 C CA . ASN A 1 162 ? 7.075 -11.481 -0.316 1.00 92.19 162 ASN A CA 1
ATOM 1333 C C . ASN A 1 162 ? 6.701 -10.443 -1.378 1.00 92.19 162 ASN A C 1
ATOM 1335 O O . ASN A 1 162 ? 7.090 -9.281 -1.271 1.00 92.19 162 ASN A O 1
ATOM 1339 N N . THR A 1 163 ? 5.864 -10.828 -2.339 1.00 94.81 163 THR A N 1
ATOM 1340 C CA . THR A 1 163 ? 5.342 -9.936 -3.380 1.00 94.81 163 THR A CA 1
ATOM 1341 C C . THR A 1 163 ? 4.556 -8.774 -2.771 1.00 94.81 163 THR A C 1
ATOM 1343 O O . THR A 1 163 ? 4.786 -7.617 -3.132 1.00 94.81 163 THR A O 1
ATOM 1346 N N . MET A 1 164 ? 3.726 -9.037 -1.756 1.00 95.50 164 MET A N 1
ATOM 1347 C CA . MET A 1 164 ? 3.006 -7.983 -1.029 1.00 95.50 164 MET A CA 1
ATOM 1348 C C . MET A 1 164 ? 3.956 -7.029 -0.293 1.00 95.50 164 MET A C 1
ATOM 1350 O O . MET A 1 164 ? 3.782 -5.808 -0.335 1.00 95.50 164 MET A O 1
ATOM 1354 N N . ARG A 1 165 ? 4.990 -7.565 0.368 1.00 96.62 165 ARG A N 1
ATOM 1355 C CA . ARG A 1 165 ? 5.994 -6.754 1.075 1.00 96.62 165 ARG A CA 1
ATOM 1356 C C . ARG A 1 165 ? 6.789 -5.880 0.117 1.00 96.62 165 ARG A C 1
ATOM 1358 O O . ARG A 1 165 ? 6.950 -4.695 0.395 1.00 96.62 165 ARG A O 1
ATOM 1365 N N . LYS A 1 166 ? 7.227 -6.430 -1.018 1.00 97.19 166 LYS A N 1
ATOM 1366 C CA . LYS A 1 166 ? 7.908 -5.677 -2.079 1.00 97.19 166 LYS A CA 1
ATOM 1367 C C . LYS A 1 166 ? 7.008 -4.593 -2.657 1.00 97.19 166 LYS A C 1
ATOM 1369 O O . LYS A 1 166 ? 7.455 -3.461 -2.790 1.00 97.19 166 LYS A O 1
ATOM 1374 N N . ALA A 1 167 ? 5.735 -4.887 -2.920 1.00 98.12 167 ALA A N 1
ATOM 1375 C CA . ALA A 1 167 ? 4.791 -3.887 -3.414 1.00 98.12 167 ALA A CA 1
ATOM 1376 C C . ALA A 1 167 ? 4.629 -2.716 -2.429 1.00 98.12 167 ALA A C 1
ATOM 1378 O O . ALA A 1 167 ? 4.684 -1.558 -2.840 1.00 98.12 167 ALA A O 1
ATOM 1379 N N . MET A 1 168 ? 4.509 -2.994 -1.125 1.00 98.31 168 MET A N 1
ATOM 1380 C CA . MET A 1 168 ? 4.486 -1.946 -0.097 1.00 98.31 168 MET A CA 1
ATOM 1381 C C . MET A 1 168 ? 5.818 -1.192 0.003 1.00 98.31 168 MET A C 1
ATOM 1383 O O . MET A 1 168 ? 5.809 0.034 0.099 1.00 98.31 168 MET A O 1
ATOM 1387 N N . TYR A 1 169 ? 6.954 -1.894 -0.051 1.00 98.38 169 TYR A N 1
ATOM 1388 C CA . TYR A 1 169 ? 8.282 -1.281 -0.021 1.00 98.38 169 TYR A CA 1
ATOM 1389 C C . TYR A 1 169 ? 8.476 -0.331 -1.205 1.00 98.38 169 TYR A C 1
ATOM 1391 O O . TYR A 1 169 ? 8.751 0.847 -0.994 1.00 98.38 169 TYR A O 1
ATOM 1399 N N . TYR A 1 170 ? 8.281 -0.801 -2.437 1.00 98.19 170 TYR A N 1
ATOM 1400 C CA . TYR A 1 170 ? 8.456 0.011 -3.640 1.00 98.19 170 TYR A CA 1
ATOM 1401 C C . TYR A 1 170 ? 7.413 1.125 -3.729 1.00 98.19 170 TYR A C 1
ATOM 1403 O O . TYR A 1 170 ? 7.740 2.240 -4.126 1.00 98.19 170 TYR A O 1
ATOM 1411 N N . GLY A 1 171 ? 6.176 0.867 -3.297 1.00 98.31 171 GLY A N 1
ATOM 1412 C CA . GLY A 1 171 ? 5.144 1.893 -3.260 1.00 98.31 171 GLY A CA 1
ATOM 1413 C C . GLY A 1 171 ? 5.511 3.046 -2.320 1.00 98.31 171 GLY A C 1
ATOM 1414 O O . GLY A 1 171 ? 5.496 4.209 -2.722 1.00 98.31 171 GLY A O 1
ATOM 1415 N N . ALA A 1 172 ? 5.946 2.734 -1.099 1.00 98.00 172 ALA A N 1
ATOM 1416 C CA . ALA A 1 172 ? 6.421 3.748 -0.163 1.00 98.00 172 ALA A CA 1
ATOM 1417 C C . ALA A 1 172 ? 7.722 4.420 -0.630 1.00 98.00 172 ALA A C 1
ATOM 1419 O O . ALA A 1 172 ? 7.926 5.602 -0.344 1.00 98.00 172 ALA A O 1
ATOM 1420 N N . LEU A 1 173 ? 8.566 3.709 -1.383 1.00 97.69 173 LEU A N 1
ATOM 1421 C CA . LEU A 1 173 ? 9.824 4.240 -1.903 1.00 97.69 173 LEU A CA 1
ATOM 1422 C C . LEU A 1 173 ? 9.508 5.363 -2.888 1.00 97.69 173 LEU A C 1
ATOM 1424 O O . LEU A 1 173 ? 10.037 6.464 -2.764 1.00 97.69 173 LEU A O 1
ATOM 1428 N N . LEU A 1 174 ? 8.576 5.107 -3.811 1.00 98.00 174 LEU A N 1
ATOM 1429 C CA . LEU A 1 174 ? 8.106 6.092 -4.777 1.00 98.00 174 LEU A CA 1
ATOM 1430 C C . LEU A 1 174 ? 7.411 7.273 -4.096 1.00 98.00 174 LEU A C 1
ATOM 1432 O O . LEU A 1 174 ? 7.804 8.411 -4.348 1.00 98.00 174 LEU A O 1
ATOM 1436 N N . GLU A 1 175 ? 6.455 7.018 -3.196 1.00 97.62 175 GLU A N 1
ATOM 1437 C CA . GLU A 1 175 ? 5.704 8.062 -2.477 1.00 97.62 175 GLU A CA 1
ATOM 1438 C C . GLU A 1 175 ? 6.630 9.053 -1.749 1.00 97.62 175 GLU A C 1
ATOM 1440 O O . GLU A 1 175 ? 6.377 10.258 -1.750 1.00 97.62 175 GLU A O 1
ATOM 1445 N N . ASN A 1 176 ? 7.724 8.556 -1.162 1.00 94.81 176 ASN A N 1
ATOM 1446 C CA . ASN A 1 176 ? 8.629 9.347 -0.322 1.00 94.81 176 ASN A CA 1
ATOM 1447 C C . ASN A 1 176 ? 9.918 9.792 -1.039 1.00 94.81 176 ASN A C 1
ATOM 1449 O O . ASN A 1 176 ? 10.783 10.406 -0.416 1.00 94.81 176 ASN A O 1
ATOM 1453 N N . SER A 1 177 ? 10.062 9.489 -2.330 1.00 93.25 177 SER A N 1
ATOM 1454 C CA . SER A 1 177 ? 11.211 9.901 -3.147 1.00 93.25 177 SER A CA 1
ATOM 1455 C C . SER A 1 177 ? 11.060 11.325 -3.698 1.00 93.25 177 SER A C 1
ATOM 1457 O O . SER A 1 177 ? 10.008 11.959 -3.592 1.00 93.25 177 SER A O 1
ATOM 1459 N N . ASN A 1 178 ? 12.093 11.820 -4.383 1.00 88.38 178 ASN A N 1
ATOM 1460 C CA . ASN A 1 178 ? 12.021 13.055 -5.175 1.00 88.38 178 ASN A CA 1
ATOM 1461 C C . ASN A 1 178 ? 11.462 12.837 -6.596 1.00 88.38 178 ASN A C 1
ATOM 1463 O O . ASN A 1 178 ? 11.630 13.697 -7.458 1.00 88.38 178 ASN A O 1
ATOM 1467 N N . SER A 1 179 ? 10.811 11.696 -6.850 1.00 89.38 179 SER A N 1
ATOM 1468 C CA . SER A 1 179 ? 10.220 11.375 -8.151 1.00 89.38 179 SER A CA 1
ATOM 1469 C C . SER A 1 179 ? 9.018 12.266 -8.500 1.00 89.38 179 SER A C 1
ATOM 1471 O O . SER A 1 179 ? 8.505 13.025 -7.670 1.00 89.38 179 SER A O 1
ATOM 1473 N N . GLY A 1 180 ? 8.583 12.195 -9.761 1.00 90.81 180 GLY A N 1
ATOM 1474 C CA . GLY A 1 180 ? 7.461 12.985 -10.266 1.00 90.81 180 GLY A CA 1
ATOM 1475 C C . GLY A 1 180 ? 6.118 12.613 -9.628 1.00 90.81 180 GLY A C 1
ATOM 1476 O O . GLY A 1 180 ? 5.927 11.504 -9.134 1.00 90.81 180 GLY A O 1
ATOM 1477 N N . GLU A 1 181 ? 5.154 13.532 -9.701 1.00 92.25 181 GLU A N 1
ATOM 1478 C CA . GLU A 1 181 ? 3.848 13.409 -9.033 1.00 92.25 181 GLU A CA 1
ATOM 1479 C C . GLU A 1 181 ? 3.110 12.101 -9.363 1.00 92.25 181 GLU A C 1
ATOM 1481 O O . GLU A 1 181 ? 2.610 11.418 -8.473 1.00 92.25 181 GLU A O 1
ATOM 1486 N N . HIS A 1 182 ? 3.101 11.688 -10.635 1.00 93.75 182 HIS A N 1
ATOM 1487 C CA . HIS A 1 182 ? 2.453 10.437 -11.047 1.00 93.75 182 HIS A CA 1
ATOM 1488 C C . HIS A 1 182 ? 3.108 9.189 -10.434 1.00 93.75 182 HIS A C 1
ATOM 1490 O O . HIS A 1 182 ? 2.418 8.215 -10.147 1.00 93.75 182 HIS A O 1
ATOM 1496 N N . MET A 1 183 ? 4.423 9.216 -10.193 1.00 95.69 183 MET A N 1
ATOM 1497 C CA . MET A 1 183 ? 5.148 8.118 -9.542 1.00 95.69 183 MET A CA 1
ATOM 1498 C C . MET A 1 183 ? 4.836 8.077 -8.042 1.00 95.69 183 MET A C 1
ATOM 1500 O O . MET A 1 183 ? 4.648 6.999 -7.482 1.00 95.69 183 MET A O 1
ATOM 1504 N N . LYS A 1 184 ? 4.696 9.242 -7.400 1.00 96.81 184 LYS A N 1
ATOM 1505 C CA . LYS A 1 184 ? 4.278 9.334 -5.994 1.00 96.81 184 LYS A CA 1
ATOM 1506 C C . LYS A 1 184 ? 2.863 8.812 -5.777 1.00 96.81 184 LYS A C 1
ATOM 1508 O O . LYS A 1 184 ? 2.650 8.009 -4.869 1.00 96.81 184 LYS A O 1
ATOM 1513 N N . GLU A 1 185 ? 1.916 9.205 -6.629 1.00 96.62 185 GLU A N 1
ATOM 1514 C CA . GLU A 1 185 ? 0.541 8.690 -6.569 1.00 96.62 185 GLU A CA 1
ATOM 1515 C C . GLU A 1 185 ? 0.484 7.187 -6.889 1.00 96.62 185 GLU A C 1
ATOM 1517 O O . GLU A 1 185 ? -0.191 6.449 -6.171 1.00 96.62 185 GLU A O 1
ATOM 1522 N N . LEU A 1 186 ? 1.266 6.695 -7.867 1.00 98.25 186 LEU A N 1
ATOM 1523 C CA . LEU A 1 186 ? 1.439 5.250 -8.093 1.00 98.25 186 LEU A CA 1
ATOM 1524 C C . LEU A 1 186 ? 1.850 4.534 -6.801 1.00 98.25 186 LEU A C 1
ATOM 1526 O O . LEU A 1 186 ? 1.269 3.508 -6.438 1.00 98.25 186 LEU A O 1
ATOM 1530 N N . GLY A 1 187 ? 2.851 5.076 -6.109 1.00 98.12 187 GLY A N 1
ATOM 1531 C CA . GLY A 1 187 ? 3.385 4.486 -4.894 1.00 98.12 187 GLY A CA 1
ATOM 1532 C C . GLY A 1 187 ? 2.375 4.438 -3.751 1.00 98.12 187 GLY A C 1
ATOM 1533 O O . GLY A 1 187 ? 2.123 3.376 -3.175 1.00 98.12 187 GLY A O 1
ATOM 1534 N N . LYS A 1 188 ? 1.731 5.573 -3.486 1.00 97.50 188 LYS A N 1
ATOM 1535 C CA . LYS A 1 188 ? 0.690 5.726 -2.466 1.00 97.50 188 LYS A CA 1
ATOM 1536 C C . LYS A 1 188 ? -0.492 4.786 -2.692 1.00 97.50 188 LYS A C 1
ATOM 1538 O O . LYS A 1 188 ? -0.915 4.098 -1.760 1.00 97.50 188 LYS A O 1
ATOM 1543 N N . ASP A 1 189 ? -1.014 4.717 -3.917 1.00 98.12 189 ASP A N 1
ATOM 1544 C CA . ASP A 1 189 ? -2.138 3.831 -4.230 1.00 98.12 189 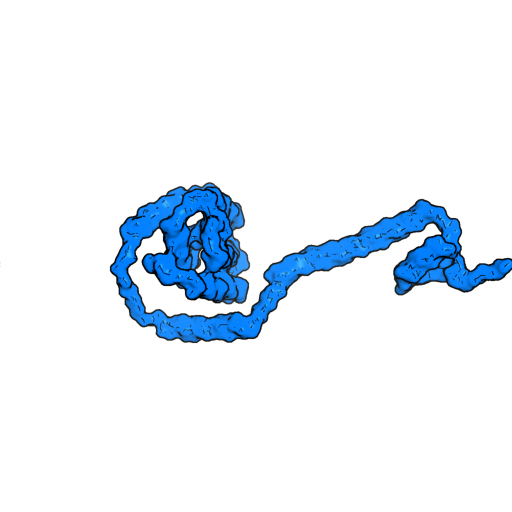ASP A CA 1
ATOM 1545 C C . ASP A 1 189 ? -1.729 2.348 -4.168 1.00 98.12 189 ASP A C 1
ATOM 1547 O O . ASP A 1 189 ? -2.523 1.526 -3.710 1.00 98.12 189 ASP A O 1
ATOM 1551 N N . THR A 1 190 ? -0.481 2.005 -4.516 1.00 98.56 190 THR A N 1
ATOM 1552 C CA . THR A 1 190 ? 0.070 0.643 -4.354 1.00 98.56 190 THR A CA 1
ATOM 1553 C C . THR A 1 190 ? 0.115 0.224 -2.887 1.00 98.56 190 THR A C 1
ATOM 1555 O O . THR A 1 190 ? -0.420 -0.828 -2.529 1.00 98.56 190 THR A O 1
ATOM 1558 N N . VAL A 1 191 ? 0.683 1.058 -2.009 1.00 97.69 191 VAL A N 1
ATOM 1559 C CA . VAL A 1 191 ? 0.697 0.800 -0.557 1.00 97.69 191 VAL A CA 1
ATOM 1560 C C . VAL A 1 191 ? -0.727 0.623 -0.040 1.00 97.69 191 VAL A C 1
ATOM 1562 O O . VAL A 1 191 ? -1.008 -0.295 0.732 1.00 97.69 191 VAL A O 1
ATOM 1565 N N . GLN A 1 192 ? -1.642 1.482 -0.485 1.00 93.44 192 GLN A N 1
ATOM 1566 C CA . GLN A 1 192 ? -3.025 1.474 -0.037 1.00 93.44 192 GLN A CA 1
ATOM 1567 C C . GLN A 1 192 ? -3.809 0.244 -0.522 1.00 93.44 192 GLN A C 1
ATOM 1569 O O . GLN A 1 192 ? -4.630 -0.273 0.237 1.00 93.44 192 GLN A O 1
ATOM 1574 N N . ALA A 1 193 ? -3.545 -0.245 -1.737 1.00 95.31 193 ALA A N 1
ATOM 1575 C CA . ALA A 1 193 ? -4.131 -1.477 -2.262 1.00 95.31 193 ALA A CA 1
ATOM 1576 C C . ALA A 1 193 ? -3.647 -2.713 -1.494 1.00 95.31 193 ALA A C 1
ATOM 1578 O O . ALA A 1 193 ? -4.438 -3.592 -1.168 1.00 95.31 193 ALA A O 1
ATOM 1579 N N . VAL A 1 194 ? -2.347 -2.784 -1.204 1.00 97.75 194 VAL A N 1
ATOM 1580 C CA . VAL A 1 194 ? -1.726 -4.018 -0.710 1.00 97.75 194 VAL A CA 1
ATOM 1581 C C . VAL A 1 194 ? -1.798 -4.138 0.809 1.00 97.75 194 VAL A C 1
ATOM 1583 O O . VAL A 1 194 ? -2.045 -5.234 1.313 1.00 97.75 194 VAL A O 1
ATOM 1586 N N . LYS A 1 195 ? -1.630 -3.041 1.562 1.00 94.31 195 LYS A N 1
ATOM 1587 C CA . LYS A 1 195 ? -1.479 -3.117 3.026 1.00 94.31 195 LYS A CA 1
ATOM 1588 C C . LYS A 1 195 ? -2.688 -3.729 3.729 1.00 94.31 195 LYS A C 1
ATOM 1590 O O . LYS A 1 195 ? -2.500 -4.521 4.644 1.00 94.31 195 LYS A O 1
ATOM 1595 N N . TYR A 1 196 ? -3.913 -3.392 3.310 1.00 88.06 196 TYR A N 1
ATOM 1596 C CA . TYR A 1 196 ? -5.124 -3.885 3.971 1.00 88.06 196 TYR A CA 1
ATOM 1597 C C . TYR A 1 196 ? -5.441 -5.334 3.618 1.00 88.06 196 TYR A C 1
ATOM 1599 O O . TYR A 1 196 ? -5.956 -6.056 4.469 1.00 88.06 196 TYR A O 1
ATOM 1607 N N . VAL A 1 197 ? -5.051 -5.783 2.424 1.00 89.69 197 VAL A N 1
ATOM 1608 C CA . VAL A 1 197 ? -5.108 -7.202 2.067 1.00 89.69 197 VAL A CA 1
ATOM 1609 C C . VAL A 1 197 ? -4.044 -7.985 2.845 1.00 89.69 197 VAL A C 1
ATOM 1611 O O . VAL A 1 197 ? -4.348 -9.031 3.406 1.00 89.69 197 VAL A O 1
ATOM 1614 N N . TYR A 1 198 ? -2.821 -7.452 2.969 1.00 92.81 198 TYR A N 1
ATOM 1615 C CA . TYR A 1 198 ? -1.706 -8.108 3.673 1.00 92.81 198 TYR A CA 1
ATOM 1616 C C . TYR A 1 198 ? -2.010 -8.375 5.154 1.00 92.81 198 TYR A C 1
ATOM 1618 O O . TYR A 1 198 ? -1.669 -9.433 5.677 1.00 92.81 198 TYR A O 1
ATOM 1626 N N . ILE A 1 199 ? -2.683 -7.438 5.831 1.00 92.38 199 ILE A N 1
ATOM 1627 C CA . ILE A 1 199 ? -3.089 -7.595 7.240 1.00 92.38 199 ILE A CA 1
ATOM 1628 C C . ILE A 1 199 ? -4.477 -8.236 7.411 1.00 92.38 199 ILE A C 1
ATOM 1630 O O . ILE A 1 199 ? -5.019 -8.232 8.514 1.00 92.38 199 ILE A O 1
ATOM 1634 N N . ASN A 1 200 ? -5.060 -8.788 6.340 1.00 87.19 200 ASN A N 1
ATOM 1635 C CA . ASN A 1 200 ? -6.365 -9.462 6.335 1.00 87.19 200 ASN A CA 1
ATOM 1636 C C . ASN A 1 200 ? -7.553 -8.580 6.782 1.00 87.19 200 ASN A C 1
ATOM 1638 O O . ASN A 1 200 ? -8.539 -9.087 7.315 1.00 87.19 200 ASN A O 1
ATOM 1642 N N . VAL A 1 201 ? -7.466 -7.262 6.575 1.00 78.19 201 VAL A N 1
ATOM 1643 C CA . VAL A 1 201 ? -8.552 -6.301 6.852 1.00 78.19 201 VAL A CA 1
ATOM 1644 C C . VAL A 1 201 ? -9.478 -6.138 5.644 1.00 78.19 201 VAL A C 1
ATOM 1646 O O . VAL A 1 201 ? -10.683 -5.978 5.824 1.00 78.19 201 VAL A O 1
ATOM 1649 N N . GLU A 1 202 ? -8.931 -6.208 4.431 1.00 82.19 202 GLU A N 1
ATOM 1650 C CA . GLU A 1 202 ? -9.677 -6.181 3.168 1.00 82.19 202 GLU A CA 1
ATOM 1651 C C . GLU A 1 202 ? -9.443 -7.472 2.373 1.00 82.19 202 GLU A C 1
ATOM 1653 O O . GLU A 1 202 ? -8.413 -8.138 2.505 1.00 82.19 202 GLU A O 1
ATOM 1658 N N . LYS A 1 203 ? -10.399 -7.819 1.514 1.00 89.62 203 LYS A N 1
ATOM 1659 C CA . LYS A 1 203 ? -10.262 -8.856 0.486 1.00 89.62 203 LYS A CA 1
ATOM 1660 C C . LYS A 1 203 ? -9.904 -8.218 -0.849 1.00 89.62 203 LYS A C 1
ATOM 1662 O O . LYS A 1 203 ? -10.294 -7.094 -1.131 1.00 89.62 203 LYS A O 1
ATOM 1667 N N . ILE A 1 204 ? -9.270 -8.993 -1.732 1.00 88.25 204 ILE A N 1
ATOM 1668 C CA . ILE A 1 204 ? -8.892 -8.545 -3.085 1.00 88.25 204 ILE A CA 1
ATOM 1669 C C . ILE A 1 204 ? -10.086 -7.922 -3.828 1.00 88.25 204 ILE A C 1
ATOM 1671 O O . ILE A 1 204 ? -9.934 -6.895 -4.479 1.00 88.25 204 ILE A O 1
ATOM 1675 N N . GLY A 1 205 ? -11.277 -8.517 -3.710 1.00 81.06 205 GLY A N 1
ATOM 1676 C CA . GLY A 1 205 ? -12.498 -8.048 -4.373 1.00 81.06 205 GLY A CA 1
ATOM 1677 C C . GLY A 1 205 ? -13.219 -6.880 -3.691 1.00 81.06 205 GLY A C 1
ATOM 1678 O O . GLY A 1 205 ? -14.258 -6.453 -4.192 1.00 81.06 205 GLY A O 1
ATOM 1679 N N . ASP A 1 206 ? -12.725 -6.364 -2.563 1.00 81.19 206 ASP A N 1
ATOM 1680 C CA . ASP A 1 206 ? -13.382 -5.254 -1.876 1.00 81.19 206 ASP A CA 1
ATOM 1681 C C . ASP A 1 206 ? -13.302 -3.972 -2.713 1.00 81.19 206 ASP A C 1
ATOM 1683 O O . ASP A 1 206 ? -12.301 -3.687 -3.376 1.00 81.19 206 ASP A O 1
ATOM 1687 N N . LYS A 1 207 ? -14.372 -3.165 -2.675 1.00 86.06 207 LYS A N 1
ATOM 1688 C CA . LYS A 1 207 ? -14.501 -1.956 -3.509 1.00 86.06 207 LYS A CA 1
ATOM 1689 C C . LYS A 1 207 ? -13.300 -1.020 -3.357 1.00 86.06 207 LYS A C 1
ATOM 1691 O O . LYS A 1 207 ? -12.774 -0.529 -4.350 1.00 86.06 207 LYS A O 1
ATOM 1696 N N . SER A 1 208 ? -12.856 -0.789 -2.121 1.00 81.19 208 SER A N 1
ATOM 1697 C CA . SER A 1 208 ? -11.693 0.047 -1.802 1.00 81.19 208 SER A CA 1
ATOM 1698 C C . SER A 1 208 ? -10.411 -0.477 -2.445 1.00 81.19 208 SER A C 1
ATOM 1700 O O . SER A 1 208 ? -9.704 0.299 -3.092 1.00 81.19 208 SER A O 1
ATOM 1702 N N . THR A 1 209 ? -10.137 -1.777 -2.327 1.00 86.38 209 THR A N 1
ATOM 1703 C CA . THR A 1 209 ? -8.984 -2.435 -2.952 1.00 86.38 209 THR A CA 1
ATOM 1704 C C . THR A 1 209 ? -9.035 -2.294 -4.474 1.00 86.38 209 THR A C 1
ATOM 1706 O O . THR A 1 209 ? -8.075 -1.826 -5.090 1.00 86.38 209 THR A O 1
ATOM 1709 N N . GLN A 1 210 ? -10.187 -2.591 -5.077 1.00 92.31 210 GLN A N 1
ATOM 1710 C CA . GLN A 1 210 ? -10.409 -2.478 -6.519 1.00 92.31 210 GLN A CA 1
ATOM 1711 C C . GLN A 1 210 ? -10.225 -1.042 -7.039 1.00 92.31 210 GLN A C 1
ATOM 1713 O O . GLN A 1 210 ? -9.599 -0.827 -8.075 1.00 92.31 210 GLN A O 1
ATOM 1718 N N . ALA A 1 211 ? -10.669 -0.025 -6.301 1.00 86.56 211 ALA A N 1
ATOM 1719 C CA . ALA A 1 211 ? -10.453 1.364 -6.704 1.00 86.56 211 ALA A CA 1
ATOM 1720 C C . ALA A 1 211 ? -9.012 1.841 -6.581 1.00 86.56 211 ALA A C 1
ATOM 1722 O O . ALA A 1 211 ? -8.605 2.739 -7.322 1.00 86.56 211 ALA A O 1
ATOM 1723 N N . ASN A 1 212 ? -8.236 1.282 -5.652 1.00 91.75 212 ASN A N 1
ATOM 1724 C CA . ASN A 1 212 ? -6.801 1.540 -5.626 1.00 91.75 212 ASN A CA 1
ATOM 1725 C C . ASN A 1 212 ? -6.136 0.921 -6.870 1.00 91.75 212 ASN A C 1
ATOM 1727 O O . ASN A 1 212 ? -5.335 1.599 -7.501 1.00 91.75 212 ASN A O 1
ATOM 1731 N N . LEU A 1 213 ? -6.535 -0.284 -7.308 1.00 93.81 213 LEU A N 1
ATOM 1732 C CA . LEU A 1 213 ? -6.038 -0.888 -8.561 1.00 93.81 213 LEU A CA 1
ATOM 1733 C C . LEU A 1 213 ? -6.363 -0.047 -9.802 1.00 93.81 213 LEU A C 1
ATOM 1735 O O . LEU A 1 213 ? -5.523 0.086 -10.692 1.00 93.81 213 LEU A O 1
ATOM 1739 N N . VAL A 1 214 ? -7.550 0.559 -9.861 1.00 93.19 214 VAL A N 1
ATOM 1740 C CA . VAL A 1 214 ? -7.907 1.489 -10.947 1.00 93.19 214 VAL A CA 1
ATOM 1741 C C . VAL A 1 214 ? -6.997 2.721 -10.938 1.00 93.19 214 VAL A C 1
ATOM 1743 O O . VAL A 1 214 ? -6.502 3.140 -11.986 1.00 93.19 214 VAL A O 1
ATOM 1746 N N . ARG A 1 215 ? -6.725 3.298 -9.762 1.00 93.06 215 ARG A N 1
ATOM 1747 C CA . ARG A 1 215 ? -5.825 4.456 -9.655 1.00 93.06 215 ARG A CA 1
ATOM 1748 C C . ARG A 1 215 ? -4.370 4.110 -9.978 1.00 93.06 215 ARG A C 1
ATOM 1750 O O . ARG A 1 215 ? -3.729 4.869 -10.698 1.00 93.06 215 ARG A O 1
ATOM 1757 N N . ILE A 1 216 ? -3.890 2.939 -9.555 1.00 96.94 216 ILE A N 1
ATOM 1758 C CA . ILE A 1 216 ? -2.574 2.401 -9.938 1.00 96.94 216 ILE A CA 1
ATOM 1759 C C . ILE A 1 216 ? -2.459 2.332 -11.461 1.00 96.94 216 ILE A C 1
ATOM 1761 O O . ILE A 1 216 ? -1.492 2.846 -12.021 1.00 96.94 216 ILE A O 1
ATOM 1765 N N . LYS A 1 217 ? -3.466 1.771 -12.145 1.00 95.56 217 LYS A N 1
ATOM 1766 C CA . LYS A 1 217 ? -3.485 1.695 -13.612 1.00 95.56 217 LYS A CA 1
ATOM 1767 C C . LYS A 1 2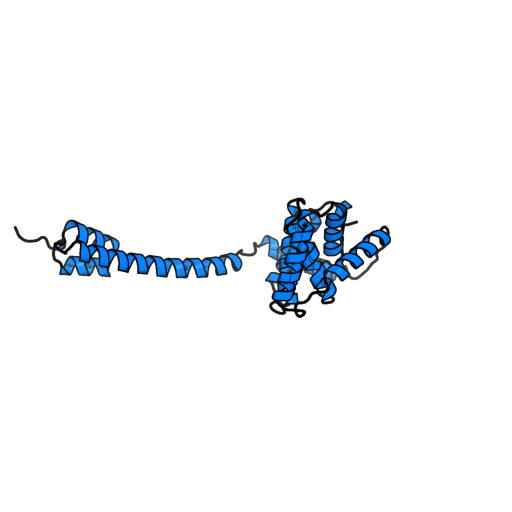17 ? -3.404 3.074 -14.258 1.00 95.56 217 LYS A C 1
ATOM 1769 O O . LYS A 1 217 ? -2.558 3.287 -15.122 1.00 95.56 217 LYS A O 1
ATOM 1774 N N . LYS A 1 218 ? -4.205 4.027 -13.776 1.00 94.62 218 LYS A N 1
ATOM 1775 C CA . LYS A 1 218 ? -4.165 5.416 -14.251 1.00 94.62 218 LYS A CA 1
ATOM 1776 C C . LYS A 1 218 ? -2.771 6.034 -14.098 1.00 94.62 218 LYS A C 1
ATOM 1778 O O . LYS A 1 218 ? -2.282 6.666 -15.029 1.00 94.62 218 LYS A O 1
ATOM 1783 N N . SER A 1 219 ? -2.119 5.844 -12.953 1.00 95.00 219 SER A N 1
ATOM 1784 C CA . SER A 1 219 ? -0.762 6.350 -12.730 1.00 95.00 219 SER A CA 1
ATOM 1785 C C . SER A 1 219 ? 0.261 5.675 -13.653 1.00 95.00 219 SER A C 1
ATOM 1787 O O . SER A 1 219 ? 1.100 6.364 -14.227 1.00 95.00 219 SER A O 1
ATOM 1789 N N . LEU A 1 220 ? 0.161 4.358 -13.875 1.00 95.19 220 LEU A N 1
ATOM 1790 C CA . LEU A 1 220 ? 1.020 3.625 -14.819 1.00 95.19 220 LEU A CA 1
ATOM 1791 C C . LEU A 1 220 ? 0.859 4.102 -16.270 1.00 95.19 220 LEU A C 1
ATOM 1793 O O . LEU A 1 220 ? 1.849 4.177 -17.002 1.00 95.19 220 LEU A O 1
ATOM 1797 N N . ASP A 1 221 ? -0.359 4.444 -16.687 1.00 93.81 221 ASP A N 1
ATOM 1798 C CA . ASP A 1 221 ? -0.636 4.943 -18.038 1.00 93.81 221 ASP A CA 1
ATOM 1799 C C . ASP A 1 221 ? -0.059 6.351 -18.268 1.00 93.81 221 ASP A C 1
ATOM 1801 O O . ASP A 1 221 ? 0.339 6.679 -19.384 1.00 93.81 221 ASP A O 1
ATOM 1805 N N . LEU A 1 222 ? 0.063 7.158 -17.206 1.00 94.19 222 LEU A N 1
ATOM 1806 C CA . LEU A 1 222 ? 0.679 8.492 -17.245 1.00 94.19 222 LEU A CA 1
ATOM 1807 C C . LEU A 1 222 ? 2.213 8.464 -17.137 1.00 94.19 222 LEU A C 1
ATOM 1809 O O . LEU A 1 222 ? 2.875 9.442 -17.487 1.00 94.19 222 LEU A O 1
ATOM 1813 N N . ILE A 1 223 ? 2.798 7.367 -16.650 1.00 91.38 223 ILE A N 1
ATOM 1814 C CA . ILE A 1 223 ? 4.252 7.214 -16.534 1.00 91.38 223 ILE A CA 1
ATOM 1815 C C . ILE A 1 223 ? 4.844 6.779 -17.889 1.00 91.38 223 ILE A C 1
ATOM 1817 O O . ILE A 1 223 ? 4.355 5.809 -18.482 1.00 91.38 223 ILE A O 1
ATOM 1821 N N . PRO A 1 224 ? 5.925 7.428 -18.379 1.00 89.88 224 PRO A N 1
ATOM 1822 C CA . PRO A 1 224 ? 6.546 7.068 -19.651 1.00 89.88 224 PRO A CA 1
ATOM 1823 C C . PRO A 1 224 ? 6.997 5.605 -19.713 1.00 89.88 224 PRO A C 1
ATOM 1825 O O . PRO A 1 224 ? 7.561 5.068 -18.759 1.00 89.88 224 PRO A O 1
ATOM 1828 N N . ASP A 1 225 ? 6.837 4.982 -20.881 1.00 87.50 225 ASP A N 1
ATOM 1829 C CA . ASP A 1 225 ? 7.191 3.577 -21.134 1.00 87.50 225 ASP A CA 1
ATOM 1830 C C . ASP A 1 225 ? 8.634 3.212 -20.786 1.00 87.50 225 ASP A C 1
ATOM 1832 O O . ASP A 1 225 ? 8.901 2.068 -20.421 1.00 87.50 225 ASP A O 1
ATOM 1836 N N . LEU A 1 226 ? 9.563 4.171 -20.840 1.00 85.62 226 LEU A N 1
ATOM 1837 C CA . LEU A 1 226 ? 10.957 3.931 -20.468 1.00 85.62 226 LEU A CA 1
ATOM 1838 C C . LEU A 1 226 ? 11.110 3.509 -19.001 1.00 85.62 226 LEU A C 1
ATOM 1840 O O . LEU A 1 226 ? 12.095 2.856 -18.678 1.00 85.62 226 LEU A O 1
ATOM 1844 N N . TYR A 1 227 ? 10.170 3.860 -18.120 1.00 81.75 227 TYR A N 1
ATOM 1845 C CA . TYR A 1 227 ? 10.177 3.445 -16.713 1.00 81.75 227 TYR A CA 1
ATOM 1846 C C . TYR A 1 227 ? 9.493 2.091 -16.490 1.00 81.75 227 TYR A C 1
ATOM 1848 O O . TYR A 1 227 ? 9.591 1.534 -15.405 1.00 81.75 227 TYR A O 1
ATOM 1856 N N . LYS A 1 228 ? 8.817 1.555 -17.513 1.00 79.00 228 LYS A N 1
ATOM 1857 C CA . LYS A 1 228 ? 8.049 0.302 -17.455 1.00 79.00 228 LYS A CA 1
ATOM 1858 C C . LYS A 1 228 ? 8.732 -0.850 -18.219 1.00 79.00 228 LYS A C 1
ATOM 1860 O O . LYS A 1 228 ? 8.246 -1.973 -18.148 1.00 79.00 228 LYS A O 1
ATOM 1865 N N . LYS A 1 229 ? 9.835 -0.574 -18.940 1.00 74.56 229 LYS A N 1
ATOM 1866 C CA . LYS A 1 229 ? 10.581 -1.501 -19.823 1.00 74.56 229 LYS A CA 1
ATOM 1867 C C . LYS A 1 229 ? 12.086 -1.589 -19.518 1.00 74.56 229 LYS A C 1
ATOM 1869 O O . LYS A 1 229 ? 12.788 -0.548 -19.387 1.00 74.56 229 LYS A O 1
#

Radius of gyration: 28.9 Å; chains: 1; bounding box: 63×67×65 Å

Secondary structure (DSSP, 8-state):
-PPPGGGSHHHHHHHHHHSHHHHHHHHHHH----HHHHHHHHHHHHHHHHHHHHHHHHHHHHHHHH--PPPHHHHHHHHHHHHHHTT-SS-----S-HHHHHHHHHHHHHHT--SSPTTSHHHHHHHHHHHHHHHTT--HHHHHHHHHHHHHTTT-TTSSHHHHHHHHHHHHHHHTSS--HHHHHHHHHHHHHHHHHHTTSS-TTSHHHHHHHHHHHHHHHHS-GGGT-

Organism: NCBI:txid225345

Sequence (229 aa):
MTQKWYEKNLIIILFLILFFPIGLLLMWKYSKWDVAIKIVILIFFGLFVIINLASNIGNNIKAMQSKRNYTSEQQELYENIQEELNKKTENDGKDVKKAEIKNYESIVDDKLKLKATPNTIEAVDEIISISKKDAQRVSDSEVKEAIMFINNNYNNYWSDNNTMRKAMYYGALLENSNSGEHMKELGKDTVQAVKYVYINVEKIGDKSTQANLVRIKKSLDLIPDLYKK

Foldseek 3Di:
DDDDPLLDPVNLVVCCVPPVVVSLVSCVPRNPDDPVVNVVSVVVVVVVVVVVVVVVVVVVVVVVVVPPDDDPVLVVLLVVVVVVVVVPPDDDDDDDDPPVLVVVLVVVVVQLPDPDDWLAVVSLVSLLVSLLVCQAVDDPVLLLSLLQLLLVCQVPCVVDSSSLSSQLSSLSSQLNHPDDPLSNLLSVLSNQLRNCVRNVNDDCPDPSNSSSSSSNVVSSVVDDCVSND